Protein AF-Q8WPK7-F1 (afdb_monomer_lite)

InterPro domains:
  IPR003689 Zinc/iron permease [PF02535] (46-198)
  IPR050799 Zinc Iron Protein (ZIP) Transporter [PTHR12191] (46-205)

Foldseek 3Di:
DDDDDPVVVVVVVVVVPVPPPVPCVVVPDDPQPQADPDDPDCPLCPVLVVVLVVLLVLLLVLLLLLLLLLLLLVLVDVVSSVVSVVVCVVVLVVVLVVQLVVCSSSVHDSVVSVVSSVVSNVSSVVSNVVSNVCVVVVNNVVSVVVNVVSVVCCCVVPVVVVLVVVLVVCCVVVVDSVVSVVVVVVVVVVVVVVVVVVVVVCVVCPPPD

Organism: Oikopleura dioica (NCBI:txid34765)

Radius of gyration: 22.79 Å; chains: 1; bounding box: 45×54×81 Å

Secondary structure (DSSP, 8-state):
-----HHHHHHHHHTT-TTTSTTTGGGS-----PPPTT---TTTHHHHHHHHHHHHHHHHHHHHHHHHHHHHHHHH-HHHHHHHHHHHHHHHHHHHHHHHHHHHHTT--HHHHHHHHHHHHHTHHHHHHHHHHHHHTT-HHHHHHHHHHHHHHHIIIIIHHHHHHHHHHHHHHHS-THHHHHHHHHHHHHHHHHHHHHHHHHHH-----

pLDDT: mean 73.38, std 19.9, range [29.14, 94.81]

Structure (mmCIF, N/CA/C/O backbone):
data_AF-Q8WPK7-F1
#
_entry.id   AF-Q8WPK7-F1
#
loop_
_atom_site.group_PDB
_atom_site.id
_atom_site.type_symbol
_atom_site.label_atom_id
_atom_site.label_alt_id
_atom_site.label_comp_id
_atom_site.label_asym_id
_atom_site.label_entity_id
_atom_site.label_seq_id
_atom_site.pdbx_PDB_ins_code
_atom_site.Cartn_x
_atom_site.Cartn_y
_atom_site.Cartn_z
_atom_site.occupancy
_atom_site.B_iso_or_equiv
_atom_site.auth_seq_id
_atom_site.auth_comp_id
_atom_site.auth_asym_id
_atom_site.auth_atom_id
_atom_site.pdbx_PDB_model_num
ATOM 1 N N . HIS A 1 1 ? -4.381 -28.853 57.459 1.00 35.41 1 HIS A N 1
ATOM 2 C CA . HIS A 1 1 ? -4.999 -28.982 56.125 1.00 35.41 1 HIS A CA 1
ATOM 3 C C . HIS A 1 1 ? -5.845 -27.749 55.847 1.00 35.41 1 HIS A C 1
ATOM 5 O O . HIS A 1 1 ? -6.998 -27.708 56.248 1.00 35.41 1 HIS A O 1
ATOM 11 N N . GLY A 1 2 ? -5.236 -26.711 55.267 1.00 37.34 2 GLY A N 1
ATOM 12 C CA . GLY A 1 2 ? -5.925 -25.479 54.879 1.00 37.34 2 GLY A CA 1
ATOM 13 C C . GLY A 1 2 ? -6.278 -25.542 53.399 1.00 37.34 2 GLY A C 1
ATOM 14 O O . GLY A 1 2 ? -5.390 -25.663 52.560 1.00 37.34 2 GLY A O 1
ATOM 15 N N . SER A 1 3 ? -7.570 -25.531 53.099 1.00 33.19 3 SER A N 1
ATOM 16 C CA . SER A 1 3 ? -8.128 -25.454 51.754 1.00 33.19 3 SER A CA 1
ATOM 17 C C . SER A 1 3 ? -7.811 -24.092 51.134 1.00 33.19 3 SER A C 1
ATOM 19 O O . SER A 1 3 ? -8.411 -23.087 51.513 1.00 33.19 3 SER A O 1
ATOM 21 N N . LEU A 1 4 ? -6.870 -24.067 50.191 1.00 38.03 4 LEU A N 1
ATOM 22 C CA . LEU A 1 4 ? -6.610 -22.916 49.328 1.00 38.03 4 LEU A CA 1
ATOM 23 C C . LEU A 1 4 ? -7.855 -22.634 48.475 1.00 38.03 4 LEU A C 1
ATOM 25 O O . LEU A 1 4 ? -8.325 -23.484 47.716 1.00 38.03 4 LEU A O 1
ATOM 29 N N . SER A 1 5 ? -8.419 -21.447 48.674 1.00 38.19 5 SER A N 1
ATOM 30 C CA . SER A 1 5 ? -9.620 -20.955 48.010 1.00 38.19 5 SER A CA 1
ATOM 31 C C . SER A 1 5 ? -9.367 -20.723 46.517 1.00 38.19 5 SER A C 1
ATOM 33 O O . SER A 1 5 ? -8.353 -20.144 46.130 1.00 38.19 5 SER A O 1
ATOM 35 N N . ARG A 1 6 ? -10.337 -21.092 45.669 1.00 41.75 6 ARG A N 1
ATOM 36 C CA . ARG A 1 6 ? -10.361 -20.831 44.212 1.00 41.75 6 ARG A CA 1
ATOM 37 C C . ARG A 1 6 ? -10.190 -19.352 43.822 1.00 41.75 6 ARG A C 1
ATOM 39 O O . ARG A 1 6 ? -9.990 -19.073 42.645 1.00 41.75 6 ARG A O 1
ATOM 46 N N . THR A 1 7 ? -10.263 -18.419 44.769 1.00 44.44 7 THR A N 1
ATOM 47 C CA . THR A 1 7 ? -10.059 -16.985 44.525 1.00 44.44 7 THR A CA 1
ATOM 48 C C . THR A 1 7 ? -8.591 -16.612 44.301 1.00 44.44 7 THR A C 1
ATOM 50 O O . THR A 1 7 ? -8.320 -15.798 43.429 1.00 44.44 7 THR A O 1
ATOM 53 N N . GLU A 1 8 ? -7.628 -17.260 44.966 1.00 39.91 8 GLU A N 1
ATOM 54 C CA . GLU A 1 8 ? -6.205 -16.879 44.840 1.00 39.91 8 GLU A CA 1
ATOM 55 C C . GLU A 1 8 ? -5.565 -17.351 43.521 1.00 39.91 8 GLU A C 1
ATOM 57 O O . GLU A 1 8 ? -4.636 -16.728 43.011 1.00 39.91 8 GLU A O 1
ATOM 62 N N . ILE A 1 9 ? -6.103 -18.410 42.904 1.00 43.53 9 ILE A N 1
ATOM 63 C CA . ILE A 1 9 ? -5.635 -18.894 41.591 1.00 43.53 9 ILE A CA 1
ATOM 64 C C . ILE A 1 9 ? -6.151 -17.994 40.451 1.00 43.53 9 ILE A C 1
ATOM 66 O O . ILE A 1 9 ? -5.492 -17.867 39.419 1.00 43.53 9 ILE A O 1
ATOM 70 N N . SER A 1 10 ? -7.291 -17.317 40.640 1.00 38.19 10 SER A N 1
ATOM 71 C CA . SER A 1 10 ? -7.819 -16.370 39.649 1.00 38.19 10 SER A CA 1
ATOM 72 C C . SER A 1 10 ? -6.997 -15.078 39.583 1.00 38.19 10 SER A C 1
ATOM 74 O O . SER A 1 10 ? -6.856 -14.512 38.500 1.00 38.19 10 SER A O 1
ATOM 76 N N . ASP A 1 11 ? -6.410 -14.649 40.703 1.00 35.66 11 ASP A N 1
ATOM 77 C CA . ASP A 1 11 ? -5.611 -13.418 40.774 1.00 35.66 11 ASP A CA 1
ATOM 78 C C . ASP A 1 11 ? -4.177 -13.600 40.239 1.00 35.66 11 ASP A C 1
ATOM 80 O O . ASP A 1 11 ? -3.574 -12.667 39.703 1.00 35.66 11 ASP A O 1
ATOM 84 N N . ALA A 1 12 ? -3.640 -14.824 40.269 1.00 38.31 12 ALA A N 1
ATOM 85 C CA . ALA A 1 12 ? -2.342 -15.126 39.662 1.00 38.31 12 ALA A CA 1
ATOM 86 C C . ALA A 1 12 ? -2.386 -15.139 38.118 1.00 38.31 12 ALA A C 1
ATOM 88 O O . ALA A 1 12 ? -1.393 -14.813 37.464 1.00 38.31 12 ALA A O 1
ATOM 89 N N . LEU A 1 13 ? -3.536 -15.470 37.517 1.00 37.78 13 LEU A N 1
ATOM 90 C CA . LEU A 1 13 ? -3.714 -15.502 36.056 1.00 37.78 13 LEU A CA 1
ATOM 91 C C . LEU A 1 13 ? -4.032 -14.126 35.448 1.00 37.78 13 LEU A C 1
ATOM 93 O O . LEU A 1 13 ? -3.828 -13.922 34.249 1.00 37.78 13 LEU A O 1
ATOM 97 N N . THR A 1 14 ? -4.483 -13.164 36.254 1.00 39.19 14 THR A N 1
ATOM 98 C CA . THR A 1 14 ? -4.679 -11.763 35.842 1.00 39.19 14 THR A CA 1
ATOM 99 C C . THR A 1 14 ? -3.425 -10.908 36.055 1.00 39.19 14 THR A C 1
ATOM 101 O O . THR A 1 14 ? -3.185 -9.986 35.274 1.00 39.19 14 THR A O 1
ATOM 104 N N . GLY A 1 15 ? -2.564 -11.249 37.022 1.00 29.14 15 GLY A N 1
ATOM 105 C CA . GLY A 1 15 ? -1.331 -10.509 37.336 1.00 29.14 15 GLY A CA 1
ATOM 106 C C . GLY A 1 15 ? -0.187 -10.626 36.313 1.00 29.14 15 GLY A C 1
ATOM 107 O O . GLY A 1 15 ? 0.720 -9.798 36.315 1.00 29.14 15 GLY A O 1
ATOM 108 N N . GLY A 1 16 ? -0.228 -11.606 35.403 1.00 29.16 16 GLY A N 1
ATOM 109 C CA . GLY A 1 16 ? 0.821 -11.844 34.393 1.00 29.16 16 GLY A CA 1
ATOM 110 C C . GLY A 1 16 ? 0.659 -11.087 33.066 1.00 29.16 16 GLY A C 1
ATOM 111 O O . GLY A 1 16 ? 1.490 -11.228 32.173 1.00 29.16 16 GLY A O 1
ATOM 112 N N . LYS A 1 17 ? -0.402 -10.284 32.906 1.00 36.50 17 LYS A N 1
ATOM 113 C CA . LYS A 1 17 ? -0.736 -9.545 31.668 1.00 36.50 17 LYS A CA 1
ATOM 114 C C . LYS A 1 17 ? -0.420 -8.043 31.747 1.00 36.50 17 LYS A C 1
ATOM 116 O O . LYS A 1 17 ? -0.971 -7.243 30.994 1.00 36.50 17 LYS A O 1
ATOM 121 N N . ALA A 1 18 ? 0.495 -7.649 32.634 1.00 33.53 18 ALA A N 1
ATOM 122 C CA . ALA A 1 18 ? 0.796 -6.251 32.959 1.00 33.53 18 ALA A CA 1
ATOM 123 C C . ALA A 1 18 ? 1.583 -5.457 31.886 1.00 33.53 18 ALA A C 1
ATOM 125 O O . ALA A 1 18 ? 1.990 -4.330 32.154 1.00 33.53 18 ALA A O 1
ATOM 126 N N . GLY A 1 19 ? 1.794 -5.998 30.678 1.00 30.47 19 GLY A N 1
ATOM 127 C CA . GLY A 1 19 ? 2.586 -5.331 29.630 1.00 30.47 19 GLY A CA 1
ATOM 128 C C . GLY A 1 19 ? 1.847 -4.954 28.342 1.00 30.47 19 GLY A C 1
ATOM 129 O O . GLY A 1 19 ? 2.209 -3.964 27.717 1.00 30.47 19 GLY A O 1
ATOM 130 N N . LEU A 1 20 ? 0.823 -5.712 27.932 1.00 31.16 20 LEU A N 1
ATOM 131 C CA . LEU A 1 20 ? 0.254 -5.596 26.574 1.00 31.16 20 LEU A CA 1
ATOM 132 C C . LEU A 1 20 ? -1.280 -5.576 26.503 1.00 31.16 20 LEU A C 1
ATOM 134 O O . LEU A 1 20 ? -1.829 -5.304 25.445 1.00 31.16 20 LEU A O 1
ATOM 138 N N . VAL A 1 21 ? -1.986 -5.802 27.616 1.00 36.44 21 VAL A N 1
ATOM 139 C CA . VAL A 1 21 ? -3.460 -5.945 27.613 1.00 36.44 21 VAL A CA 1
ATOM 140 C C . VAL A 1 21 ? -4.192 -4.646 27.991 1.00 36.44 21 VAL A C 1
ATOM 142 O O . VAL A 1 21 ? -5.403 -4.540 27.833 1.00 36.44 21 VAL A O 1
ATOM 145 N N . ASN A 1 22 ? -3.462 -3.605 28.402 1.00 30.88 22 ASN A N 1
ATOM 146 C CA . ASN A 1 22 ? -4.044 -2.313 28.792 1.00 30.88 22 ASN A CA 1
ATOM 147 C C . ASN A 1 22 ? -4.228 -1.308 27.639 1.00 30.88 22 ASN A C 1
ATOM 149 O O . ASN A 1 22 ? -4.626 -0.177 27.893 1.00 30.88 22 ASN A O 1
ATOM 153 N N . LEU A 1 23 ? -3.954 -1.680 26.383 1.00 40.09 23 LEU A N 1
ATOM 154 C CA . LEU A 1 23 ? -4.128 -0.770 25.238 1.00 40.09 23 LEU A CA 1
ATOM 155 C C . LEU A 1 23 ? -5.476 -0.930 24.519 1.00 40.09 23 LEU A C 1
ATOM 157 O O . LEU A 1 23 ? -5.926 0.007 23.868 1.00 40.09 23 LEU A O 1
ATOM 161 N N . GLN A 1 24 ? -6.156 -2.068 24.678 1.00 38.44 24 GLN A N 1
ATOM 162 C CA . GLN A 1 24 ? -7.458 -2.322 24.044 1.00 38.44 24 GLN A CA 1
ATOM 163 C C . GLN A 1 24 ? -8.659 -2.114 24.963 1.00 38.44 24 GLN A C 1
ATOM 165 O O . GLN A 1 24 ? -9.768 -1.896 24.477 1.00 38.44 24 GLN A O 1
ATOM 170 N N . SER A 1 25 ? -8.479 -2.137 26.286 1.00 35.72 25 SER A N 1
ATOM 171 C CA . SER A 1 25 ? -9.581 -1.851 27.211 1.00 35.72 25 SER A CA 1
ATOM 172 C C . SER A 1 25 ? -10.010 -0.380 27.200 1.00 35.72 25 SER A C 1
ATOM 174 O O . SER A 1 25 ? -11.168 -0.116 27.510 1.00 35.72 25 SER A O 1
ATOM 176 N N . ASP A 1 26 ? -9.144 0.542 26.761 1.00 36.34 26 ASP A N 1
ATOM 177 C CA . ASP A 1 26 ? -9.482 1.959 26.528 1.00 36.34 26 ASP A CA 1
ATOM 178 C C . ASP A 1 26 ? -10.155 2.209 25.159 1.00 36.34 26 ASP A C 1
ATOM 180 O O . ASP A 1 26 ? -10.637 3.307 24.892 1.00 36.34 26 ASP A O 1
ATOM 184 N N . VAL A 1 27 ? -10.272 1.181 24.305 1.00 49.38 27 VAL A N 1
ATOM 185 C CA . VAL A 1 27 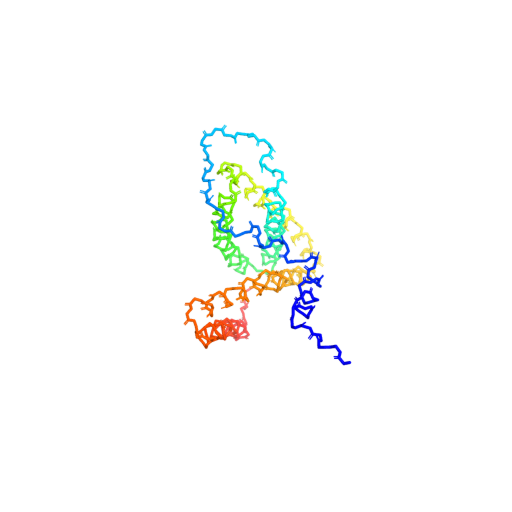? -11.081 1.198 23.063 1.00 49.38 27 VAL A CA 1
ATOM 186 C C . VAL A 1 27 ? -12.494 0.645 23.332 1.00 49.38 27 VAL A C 1
ATOM 188 O O . VAL A 1 27 ? -13.274 0.330 22.431 1.00 49.38 27 VAL A O 1
ATOM 191 N N . ARG A 1 28 ? -12.874 0.507 24.607 1.00 38.69 28 ARG A N 1
ATOM 192 C CA . ARG A 1 28 ? -14.217 0.097 25.009 1.00 38.69 28 ARG A CA 1
ATOM 193 C C . ARG A 1 28 ? -15.153 1.293 24.930 1.00 38.69 28 ARG A C 1
ATOM 195 O O . ARG A 1 28 ? -15.161 2.092 25.849 1.00 38.69 28 ARG A O 1
ATOM 202 N N . CYS A 1 29 ? -15.950 1.353 23.857 1.00 40.53 29 CYS A N 1
ATOM 203 C CA . CYS A 1 29 ? -17.248 2.043 23.752 1.00 40.53 29 CYS A CA 1
ATOM 204 C C . CYS A 1 29 ? -17.457 3.205 24.736 1.00 40.53 29 CYS A C 1
ATOM 206 O O . CYS A 1 29 ? -18.450 3.244 25.464 1.00 40.53 29 CYS A O 1
ATOM 208 N N . ASP A 1 30 ? -16.550 4.175 24.738 1.00 35.09 30 ASP A N 1
ATOM 209 C CA . ASP A 1 30 ? -16.877 5.469 25.292 1.00 35.09 30 ASP A CA 1
ATOM 210 C C . ASP A 1 30 ? -17.754 6.148 24.248 1.00 35.09 30 ASP A C 1
ATOM 212 O O . ASP A 1 30 ? -17.481 6.067 23.046 1.00 35.09 30 ASP A O 1
ATOM 216 N N . LYS A 1 31 ? -18.862 6.748 24.696 1.00 37.59 31 LYS A N 1
ATOM 217 C CA . LYS A 1 31 ? -19.755 7.560 23.859 1.00 37.59 31 LYS A CA 1
ATOM 218 C C . LYS A 1 31 ? -18.908 8.320 22.846 1.00 37.59 31 LYS A C 1
ATOM 220 O O . LYS A 1 31 ? -18.143 9.189 23.259 1.00 37.59 31 LYS A O 1
ATOM 225 N N . VAL A 1 32 ? -19.060 7.999 21.558 1.00 48.81 32 VAL A N 1
ATOM 226 C CA . VAL A 1 32 ? -18.411 8.718 20.458 1.00 48.81 32 VAL A CA 1
ATOM 227 C C . VAL A 1 32 ? -18.821 10.184 20.585 1.00 48.81 32 VAL A C 1
ATOM 229 O O . VAL A 1 32 ? -19.894 10.596 20.144 1.00 48.81 32 VAL A O 1
ATOM 232 N N . ARG A 1 33 ? -18.005 10.979 21.283 1.00 40.84 33 ARG A N 1
ATOM 233 C CA . ARG A 1 33 ? -18.174 12.422 21.382 1.00 40.84 33 ARG A CA 1
ATOM 234 C C . ARG A 1 33 ? -17.664 12.967 20.064 1.00 40.84 33 ARG A C 1
ATOM 236 O O . ARG A 1 33 ? -16.472 13.203 19.903 1.00 40.84 33 ARG A O 1
ATOM 243 N N . LEU A 1 34 ? -18.583 13.123 19.116 1.00 43.12 34 LEU A N 1
ATOM 244 C CA . LEU A 1 34 ? -18.321 13.848 17.881 1.00 43.12 34 LEU A CA 1
ATOM 245 C C . LEU A 1 34 ? -17.711 15.212 18.247 1.00 43.12 34 LEU A C 1
ATOM 247 O O . LEU A 1 34 ? -18.252 15.894 19.128 1.00 43.12 34 LEU A O 1
ATOM 251 N N . PRO A 1 35 ? -16.587 15.609 17.626 1.00 44.81 35 PRO A N 1
ATOM 252 C CA . PRO A 1 35 ? -15.939 16.865 17.952 1.00 44.81 35 PRO A CA 1
ATOM 253 C C . PRO A 1 35 ? -16.919 18.009 17.686 1.00 44.81 35 PRO A C 1
ATOM 255 O O . PRO A 1 35 ? -17.456 18.169 16.587 1.00 44.81 35 PRO A O 1
ATOM 258 N N . ARG A 1 36 ? -17.192 18.800 18.727 1.00 44.88 36 ARG A N 1
ATOM 259 C CA . ARG A 1 36 ? -17.991 20.021 18.616 1.00 44.88 36 ARG A CA 1
ATOM 260 C C . ARG A 1 36 ? -17.214 20.990 17.719 1.00 44.88 36 ARG A C 1
ATOM 262 O O . ARG A 1 36 ? -16.022 21.197 17.936 1.00 44.88 36 ARG A O 1
ATOM 269 N N . LYS A 1 37 ? -17.876 21.573 16.711 1.00 40.38 37 LYS A N 1
ATOM 270 C CA . LYS A 1 37 ? -17.312 22.644 15.866 1.00 40.38 37 LYS A CA 1
ATOM 271 C C . LYS A 1 37 ? -16.677 23.717 16.767 1.00 40.38 37 LYS A C 1
ATOM 273 O O . LYS A 1 37 ? -17.415 24.427 17.442 1.00 40.38 37 LYS A O 1
ATOM 278 N N . GLY A 1 38 ? -15.346 23.834 16.769 1.00 45.72 38 GLY A N 1
ATOM 279 C CA . GLY A 1 38 ? -14.654 24.965 17.401 1.00 45.72 38 GLY A CA 1
ATOM 280 C C . GLY A 1 38 ? -13.335 24.680 18.125 1.00 45.72 38 GLY A C 1
ATOM 281 O O . GLY A 1 38 ? -12.561 25.616 18.289 1.00 45.72 38 GLY A O 1
ATOM 282 N N . ASP A 1 39 ? -13.017 23.442 18.511 1.00 43.81 39 ASP A N 1
ATOM 283 C CA . ASP A 1 39 ? -11.806 23.197 19.313 1.00 43.81 39 ASP A CA 1
ATOM 284 C C . ASP A 1 39 ? -10.563 22.929 18.443 1.00 43.81 39 ASP A C 1
ATOM 286 O O . ASP A 1 39 ? -10.240 21.798 18.086 1.00 43.81 39 ASP A O 1
ATOM 290 N N . PHE A 1 40 ? -9.810 23.992 18.143 1.00 51.66 40 PHE A N 1
ATOM 291 C CA . PHE A 1 40 ? -8.439 23.952 17.598 1.00 51.66 40 PHE A CA 1
ATOM 292 C C . PHE A 1 40 ? -7.376 23.622 18.672 1.00 51.66 40 PHE A C 1
ATOM 294 O O . PHE A 1 40 ? -6.200 23.967 18.541 1.00 51.66 40 PHE A O 1
ATOM 301 N N . THR A 1 41 ? -7.759 22.997 19.784 1.00 47.59 41 THR A N 1
ATOM 302 C CA . THR A 1 41 ? -6.935 23.020 20.998 1.00 47.59 41 THR A CA 1
ATOM 303 C C . THR A 1 41 ? -6.018 21.793 21.104 1.00 47.59 41 THR A C 1
ATOM 305 O O . THR A 1 41 ? -6.462 20.666 21.315 1.00 47.59 41 THR A O 1
ATOM 308 N N . LEU A 1 42 ? -4.700 22.035 21.054 1.00 50.59 42 LEU A N 1
ATOM 309 C CA . LEU A 1 42 ? -3.584 21.066 21.100 1.00 50.59 42 LEU A CA 1
ATOM 310 C C . LEU A 1 42 ? -3.551 20.070 22.288 1.00 50.59 42 LEU A C 1
ATOM 312 O O . LEU A 1 42 ? -2.709 19.171 22.301 1.00 50.59 42 LEU A O 1
ATOM 316 N N . LYS A 1 43 ? -4.409 20.214 23.306 1.00 38.75 43 LYS A N 1
ATOM 317 C CA . LYS A 1 43 ? -4.357 19.415 24.547 1.00 38.75 43 LYS A CA 1
ATOM 318 C C . LYS A 1 43 ? -5.045 18.046 24.440 1.00 38.75 43 LYS A C 1
ATOM 320 O O . LYS A 1 43 ? -4.499 17.079 24.964 1.00 38.75 43 LYS A O 1
ATOM 325 N N . GLY A 1 44 ? -6.167 17.934 23.720 1.00 44.09 44 GLY A N 1
ATOM 326 C CA . GLY A 1 44 ? -6.843 16.645 23.456 1.00 44.09 44 GLY A CA 1
ATOM 327 C C . GLY A 1 44 ? -6.076 15.750 22.475 1.00 44.09 44 GLY A C 1
ATOM 328 O O . GLY A 1 44 ? -6.167 14.527 22.517 1.00 44.09 44 GLY A O 1
ATOM 329 N N . LEU A 1 45 ? -5.207 16.368 21.673 1.00 46.88 45 LEU A N 1
ATOM 330 C CA . LEU A 1 45 ? -4.282 15.692 20.777 1.00 46.88 45 LEU A CA 1
ATOM 331 C C . LEU A 1 45 ? -3.258 14.827 21.516 1.00 46.88 45 LEU A C 1
ATOM 333 O O . LEU A 1 45 ? -2.723 13.948 20.882 1.00 46.88 45 LEU A O 1
ATOM 337 N N . LYS A 1 46 ? -2.929 15.006 22.803 1.00 43.97 46 LYS A N 1
ATOM 338 C CA . LYS A 1 46 ? -1.734 14.350 23.389 1.00 43.97 46 LYS A CA 1
ATOM 339 C C . LYS A 1 46 ? -1.881 12.840 23.666 1.00 43.97 46 LYS A C 1
ATOM 341 O O . LYS A 1 46 ? -0.893 12.122 23.550 1.00 43.97 46 LYS A O 1
ATOM 346 N N . GLN A 1 47 ? -3.082 12.363 24.007 1.00 47.28 47 GLN A N 1
ATOM 347 C CA . GLN A 1 47 ? -3.365 10.931 24.224 1.00 47.28 47 GLN A CA 1
ATOM 348 C C . GLN A 1 47 ? -3.787 10.245 22.915 1.00 47.28 47 GLN A C 1
ATOM 350 O O . GLN A 1 47 ? -3.210 9.225 22.548 1.00 47.28 47 GLN A O 1
ATOM 355 N N . VAL A 1 48 ? -4.675 10.888 22.144 1.00 51.81 48 VAL A N 1
ATOM 356 C CA . VAL A 1 48 ? -5.091 10.453 20.796 1.00 51.81 48 VAL A CA 1
ATOM 357 C C . VAL A 1 48 ? -3.924 10.490 19.789 1.00 51.81 48 VAL A C 1
ATOM 359 O O . VAL A 1 48 ? -3.882 9.686 18.859 1.00 51.81 48 VAL A O 1
ATOM 362 N N . LYS A 1 49 ? -2.909 11.350 20.000 1.00 61.00 49 LYS A N 1
ATOM 363 C CA . LYS A 1 49 ? -1.722 11.459 19.129 1.00 61.00 49 LYS A CA 1
ATOM 364 C C . LYS A 1 49 ? -0.987 10.146 18.980 1.00 61.00 49 LYS A C 1
ATOM 366 O O . LYS A 1 49 ? -0.469 9.915 17.904 1.00 61.00 49 LYS A O 1
ATOM 371 N N . ARG A 1 50 ? -0.840 9.337 20.033 1.00 66.31 50 ARG A N 1
ATOM 372 C CA . ARG A 1 50 ? 0.083 8.191 19.968 1.00 66.31 50 ARG A CA 1
ATOM 373 C C . ARG A 1 50 ? -0.392 7.160 18.952 1.00 66.31 50 ARG A C 1
ATOM 375 O O . ARG A 1 50 ? 0.374 6.803 18.069 1.00 66.31 50 ARG A O 1
ATOM 382 N N . TYR A 1 51 ? -1.667 6.790 19.021 1.00 69.00 51 TYR A N 1
ATOM 383 C CA . TYR A 1 51 ? -2.280 5.908 18.036 1.00 69.00 51 TYR A CA 1
ATOM 384 C C . TYR A 1 51 ? -2.322 6.553 16.642 1.00 69.00 51 TYR A C 1
ATOM 386 O O . TYR A 1 51 ? -1.862 5.955 15.676 1.00 69.00 51 TYR A O 1
ATOM 394 N N . ALA A 1 52 ? -2.765 7.813 16.543 1.00 71.00 52 ALA A N 1
ATOM 395 C CA . ALA A 1 52 ? -2.829 8.516 15.261 1.00 71.00 52 ALA A CA 1
ATOM 396 C C . ALA A 1 52 ? -1.454 8.645 14.574 1.00 71.00 52 ALA A C 1
ATOM 398 O O . ALA A 1 52 ? -1.360 8.474 13.366 1.00 71.00 52 ALA A O 1
ATOM 399 N N . TRP A 1 53 ? -0.376 8.901 15.321 1.00 76.31 53 TRP A N 1
ATOM 400 C CA . TRP A 1 53 ? 0.982 8.954 14.774 1.00 76.31 53 TRP A CA 1
ATOM 401 C C . TRP A 1 53 ? 1.474 7.598 14.288 1.00 76.31 53 TRP A C 1
ATOM 403 O O . TRP A 1 53 ? 2.149 7.558 13.267 1.00 76.31 53 TRP A O 1
ATOM 413 N N . LEU A 1 54 ? 1.156 6.513 14.998 1.00 79.50 54 LEU A N 1
ATOM 414 C CA . LEU A 1 54 ? 1.534 5.164 14.576 1.00 79.50 54 LEU A CA 1
ATOM 415 C C . LEU A 1 54 ? 0.846 4.794 13.259 1.00 79.50 54 LEU A C 1
ATOM 417 O O . LEU A 1 54 ? 1.529 4.385 12.325 1.00 79.50 54 LEU A O 1
ATOM 421 N N . VAL A 1 55 ? -0.463 5.045 13.153 1.00 77.75 55 VAL A N 1
ATOM 422 C CA . VAL A 1 55 ? -1.228 4.828 11.913 1.00 77.75 55 VAL A CA 1
ATOM 423 C C . VAL A 1 55 ? -0.661 5.669 10.765 1.00 77.75 55 VAL A C 1
ATOM 425 O O . VAL A 1 55 ? -0.398 5.158 9.682 1.00 77.75 55 VAL A O 1
ATOM 428 N N . LEU A 1 56 ? -0.381 6.952 11.005 1.00 80.81 56 LEU A N 1
ATOM 429 C CA . LEU A 1 56 ? 0.168 7.838 9.975 1.00 80.81 56 LEU A CA 1
ATOM 430 C C . LEU A 1 56 ? 1.574 7.442 9.526 1.00 80.81 56 LEU A C 1
ATOM 432 O O . LEU A 1 56 ? 1.875 7.511 8.335 1.00 80.81 56 LEU A O 1
ATOM 436 N N . LEU A 1 57 ? 2.435 7.039 10.463 1.00 84.88 57 LEU A N 1
ATOM 437 C CA . LEU A 1 57 ? 3.782 6.566 10.156 1.00 84.88 57 LEU A CA 1
ATOM 438 C C . LEU A 1 57 ? 3.721 5.291 9.313 1.00 84.88 57 LEU A C 1
ATOM 440 O O . LEU A 1 57 ? 4.461 5.158 8.340 1.00 84.88 57 LEU A O 1
ATOM 444 N N . GLN A 1 58 ? 2.810 4.385 9.657 1.00 84.81 58 GLN A N 1
ATOM 445 C CA . GLN A 1 58 ? 2.603 3.159 8.912 1.00 84.81 58 GLN A CA 1
ATOM 446 C C . GLN A 1 58 ? 2.090 3.423 7.497 1.00 84.81 58 GLN A C 1
ATOM 448 O O . GLN A 1 58 ? 2.660 2.882 6.553 1.00 84.81 58 GLN A O 1
ATOM 453 N N . ASN A 1 59 ? 1.110 4.312 7.324 1.00 84.81 59 ASN A N 1
ATOM 454 C CA . ASN A 1 59 ? 0.603 4.667 5.995 1.00 84.81 59 ASN A CA 1
ATOM 455 C C . ASN A 1 59 ? 1.652 5.387 5.149 1.00 84.81 59 ASN A C 1
ATOM 457 O O . ASN A 1 59 ? 1.767 5.143 3.949 1.00 84.81 59 ASN A O 1
ATOM 461 N N . ALA A 1 60 ? 2.460 6.253 5.768 1.00 89.00 60 ALA A N 1
ATOM 462 C CA . ALA A 1 60 ? 3.588 6.903 5.108 1.00 89.00 60 ALA A CA 1
ATOM 463 C C . ALA A 1 60 ? 4.606 5.874 4.594 1.00 89.00 60 ALA A C 1
ATOM 465 O O . ALA A 1 60 ? 5.050 5.970 3.451 1.00 89.00 60 ALA A O 1
ATOM 466 N N . PHE A 1 61 ? 4.941 4.873 5.411 1.00 89.12 61 PHE A N 1
ATOM 467 C CA . PHE A 1 61 ? 5.860 3.808 5.019 1.00 89.12 61 PHE A CA 1
ATOM 468 C C . PHE A 1 61 ? 5.260 2.893 3.938 1.00 89.12 61 PHE A C 1
ATOM 470 O O . PHE A 1 61 ? 5.952 2.557 2.980 1.00 89.12 61 PHE A O 1
ATOM 477 N N . ALA A 1 62 ? 3.964 2.570 4.016 1.00 88.12 62 ALA A N 1
ATOM 478 C CA . ALA A 1 62 ? 3.259 1.813 2.979 1.00 88.12 62 ALA A CA 1
ATOM 479 C C . ALA A 1 62 ? 3.322 2.514 1.622 1.00 88.12 62 ALA A C 1
ATOM 481 O O . ALA A 1 62 ? 3.706 1.919 0.616 1.00 88.12 62 ALA A O 1
ATOM 482 N N . THR A 1 63 ? 2.988 3.804 1.623 1.00 91.19 63 THR A N 1
ATOM 483 C CA . THR A 1 63 ? 2.951 4.641 0.423 1.00 91.19 63 THR A CA 1
ATOM 484 C C . THR A 1 63 ? 4.352 4.821 -0.169 1.00 91.19 63 THR A C 1
ATOM 486 O O . THR A 1 63 ? 4.521 4.827 -1.387 1.00 91.19 63 THR A O 1
ATOM 489 N N . PHE A 1 64 ? 5.376 4.893 0.685 1.00 92.06 64 PHE A N 1
ATOM 490 C CA . PHE A 1 64 ? 6.778 4.903 0.276 1.00 92.06 64 PHE A CA 1
ATOM 491 C C . PHE A 1 64 ? 7.202 3.594 -0.409 1.00 92.06 64 PHE A C 1
ATOM 493 O O . PHE A 1 64 ? 7.735 3.626 -1.519 1.00 92.06 64 PHE A O 1
ATOM 500 N N . CYS A 1 65 ? 6.934 2.440 0.213 1.00 90.81 65 CYS A N 1
ATOM 501 C CA . CYS A 1 65 ? 7.245 1.129 -0.362 1.00 90.81 65 CYS A CA 1
ATOM 502 C C . CYS A 1 65 ? 6.503 0.890 -1.678 1.00 90.81 65 CYS A C 1
ATOM 504 O O . CYS A 1 65 ? 7.111 0.425 -2.641 1.00 90.81 65 CYS A O 1
ATOM 506 N N . ALA A 1 66 ? 5.227 1.268 -1.753 1.00 90.94 66 ALA A N 1
ATOM 507 C CA . ALA A 1 66 ? 4.456 1.196 -2.987 1.00 90.94 66 ALA A CA 1
ATOM 508 C C . ALA A 1 66 ? 5.067 2.068 -4.096 1.00 90.94 66 ALA A C 1
ATOM 510 O O . ALA A 1 66 ? 5.191 1.608 -5.227 1.00 90.94 66 ALA A O 1
ATOM 511 N N . GLY A 1 67 ? 5.529 3.282 -3.772 1.00 92.38 67 GLY A N 1
ATOM 512 C CA . GLY A 1 67 ? 6.257 4.137 -4.712 1.00 92.38 67 GLY A CA 1
ATOM 513 C C . GLY A 1 67 ? 7.511 3.464 -5.280 1.00 92.38 67 GLY A C 1
ATOM 514 O O . GLY A 1 67 ? 7.735 3.524 -6.488 1.00 92.38 67 GLY A O 1
ATOM 515 N N . MET A 1 68 ? 8.291 2.769 -4.440 1.00 93.50 68 MET A N 1
ATOM 516 C CA . MET A 1 68 ? 9.462 2.013 -4.905 1.00 93.50 68 MET A CA 1
ATOM 517 C C . MET A 1 68 ? 9.074 0.884 -5.867 1.00 93.50 68 MET A C 1
ATOM 519 O O . MET A 1 68 ? 9.699 0.742 -6.916 1.00 93.50 68 MET A O 1
ATOM 523 N N . VAL A 1 69 ? 8.041 0.105 -5.528 1.00 91.62 69 VAL A N 1
ATOM 524 C CA . VAL A 1 69 ? 7.554 -1.017 -6.351 1.00 91.62 69 VAL A CA 1
ATOM 525 C C . VAL A 1 69 ? 7.011 -0.524 -7.692 1.00 91.62 69 VAL A C 1
ATOM 527 O O . VAL A 1 69 ? 7.353 -1.087 -8.726 1.00 91.62 69 VAL A O 1
ATOM 530 N N . ILE A 1 70 ? 6.234 0.564 -7.701 1.00 93.19 70 ILE A N 1
ATOM 531 C CA . ILE A 1 70 ? 5.736 1.179 -8.939 1.00 93.19 70 ILE A CA 1
ATOM 532 C C . ILE A 1 70 ? 6.913 1.606 -9.822 1.00 93.19 70 ILE A C 1
ATOM 534 O O . ILE A 1 70 ? 6.953 1.260 -11.000 1.00 93.19 70 ILE A O 1
ATOM 538 N N . ALA A 1 71 ? 7.909 2.297 -9.264 1.00 92.94 71 ALA A N 1
ATOM 539 C CA . ALA A 1 71 ? 9.082 2.715 -10.030 1.00 92.94 71 ALA A CA 1
ATOM 540 C C . ALA A 1 71 ? 9.882 1.529 -10.596 1.00 92.94 71 ALA A C 1
ATOM 542 O O . ALA A 1 71 ? 10.288 1.578 -11.755 1.00 92.94 71 ALA A O 1
ATOM 543 N N . ALA A 1 72 ? 10.062 0.461 -9.813 1.00 91.12 72 ALA A N 1
ATOM 544 C CA . ALA A 1 72 ? 10.726 -0.764 -10.258 1.00 91.12 72 ALA A CA 1
ATOM 545 C C . ALA A 1 72 ? 9.942 -1.484 -11.366 1.00 91.12 72 ALA A C 1
ATOM 547 O O . ALA A 1 72 ? 10.524 -1.926 -12.351 1.00 91.12 72 ALA A O 1
ATOM 548 N N . SER A 1 73 ? 8.612 -1.541 -11.263 1.00 90.12 73 SER A N 1
ATOM 549 C CA . SER A 1 73 ? 7.775 -2.161 -12.297 1.00 90.12 73 SER A CA 1
ATOM 550 C C . SER A 1 73 ? 7.818 -1.419 -13.635 1.00 90.12 73 SER A C 1
ATOM 552 O O . SER A 1 73 ? 7.931 -2.057 -14.674 1.00 90.12 73 SER A O 1
ATOM 554 N N . PHE A 1 74 ? 7.841 -0.079 -13.628 1.00 90.44 74 PHE A N 1
ATOM 555 C CA . PHE A 1 74 ? 8.043 0.710 -14.852 1.00 90.44 74 PHE A CA 1
ATOM 556 C C . PHE A 1 74 ? 9.435 0.531 -15.468 1.00 90.44 74 PHE A C 1
ATOM 558 O O . PHE A 1 74 ? 9.599 0.788 -16.660 1.00 90.44 74 PHE A O 1
ATOM 565 N N . TYR A 1 75 ? 10.430 0.129 -14.672 1.00 88.88 75 TYR A N 1
ATOM 566 C CA . TYR A 1 75 ? 11.759 -0.201 -15.177 1.00 88.88 75 TYR A CA 1
ATOM 567 C C . TYR A 1 75 ? 11.775 -1.551 -15.908 1.00 88.88 75 TYR A C 1
ATOM 569 O O . TYR A 1 75 ? 12.456 -1.670 -16.922 1.00 88.88 75 TYR A O 1
ATOM 577 N N . ILE A 1 76 ? 11.001 -2.533 -15.432 1.00 86.31 76 ILE A N 1
ATOM 578 C CA . ILE A 1 76 ? 10.861 -3.849 -16.075 1.00 86.31 76 ILE A CA 1
ATOM 579 C C . ILE A 1 76 ? 10.044 -3.737 -17.365 1.00 86.31 76 ILE A C 1
ATOM 581 O O . ILE A 1 76 ? 10.520 -4.105 -18.436 1.00 86.31 76 ILE A O 1
ATOM 585 N N . SER A 1 77 ? 8.816 -3.220 -17.277 1.00 87.88 77 SER A N 1
ATOM 586 C CA . SER A 1 77 ? 7.919 -3.092 -18.424 1.00 87.88 77 SER A CA 1
ATOM 587 C C . SER A 1 77 ? 6.901 -1.975 -18.226 1.00 87.88 77 SER A C 1
ATOM 589 O O . SER A 1 77 ? 6.343 -1.773 -17.146 1.00 87.88 77 SER A O 1
ATOM 591 N N . LEU A 1 78 ? 6.582 -1.272 -19.316 1.00 90.12 78 LEU A N 1
ATOM 592 C CA . LEU A 1 78 ? 5.539 -0.249 -19.308 1.00 90.12 78 LEU A CA 1
ATOM 593 C C . LEU A 1 78 ? 4.167 -0.841 -18.943 1.00 90.12 78 LEU A C 1
ATOM 595 O O . LEU A 1 78 ? 3.394 -0.199 -18.234 1.00 90.12 78 LEU A O 1
ATOM 599 N N . ALA A 1 79 ? 3.863 -2.053 -19.417 1.00 88.25 79 ALA A N 1
ATOM 600 C CA . ALA A 1 79 ? 2.577 -2.700 -19.172 1.00 88.25 79 ALA A CA 1
ATOM 601 C C . ALA A 1 79 ? 2.404 -3.069 -17.689 1.00 88.25 79 ALA A C 1
ATOM 603 O O . ALA A 1 79 ? 1.381 -2.731 -17.089 1.00 88.25 79 ALA A O 1
ATOM 604 N N . GLU A 1 80 ? 3.425 -3.685 -17.086 1.00 85.75 80 GLU A N 1
ATOM 605 C CA . GLU A 1 80 ? 3.436 -4.025 -15.657 1.00 85.75 80 GLU A CA 1
ATOM 606 C C . GLU A 1 80 ? 3.346 -2.776 -14.780 1.00 85.75 80 GLU A C 1
ATOM 608 O O . GLU A 1 80 ? 2.528 -2.720 -13.858 1.00 85.75 80 GLU A O 1
ATOM 613 N N . GLY A 1 81 ? 4.119 -1.738 -15.119 1.00 89.94 81 GLY A N 1
ATOM 614 C CA . GLY A 1 81 ? 4.091 -0.457 -14.420 1.00 89.94 81 GLY A CA 1
ATOM 615 C C . GLY A 1 81 ? 2.702 0.178 -14.384 1.00 89.94 81 GLY A C 1
ATOM 616 O O . GLY A 1 81 ? 2.250 0.625 -13.328 1.00 89.94 81 GLY A O 1
ATOM 617 N N . ILE A 1 82 ? 1.979 0.174 -15.510 1.00 92.69 82 ILE A N 1
ATOM 618 C CA . ILE A 1 82 ? 0.617 0.725 -15.587 1.00 92.69 82 ILE A CA 1
ATOM 619 C C . ILE A 1 82 ? -0.354 -0.071 -14.707 1.00 92.69 82 ILE A C 1
ATOM 621 O O . ILE A 1 82 ? -1.137 0.534 -13.969 1.00 92.69 82 ILE A O 1
ATOM 625 N N . ILE A 1 83 ? -0.306 -1.405 -14.757 1.00 91.88 83 ILE A N 1
ATOM 626 C CA . ILE A 1 83 ? -1.199 -2.270 -13.971 1.00 91.88 83 ILE A CA 1
ATOM 627 C C . ILE A 1 83 ? -0.959 -2.065 -12.471 1.00 91.88 83 ILE A C 1
ATOM 629 O O . ILE A 1 83 ? -1.909 -1.833 -11.718 1.00 91.88 83 ILE A O 1
ATOM 633 N N . ILE A 1 84 ? 0.302 -2.086 -12.034 1.00 90.94 84 ILE A N 1
ATOM 634 C CA . ILE A 1 84 ? 0.674 -1.929 -10.622 1.00 90.94 84 ILE A CA 1
ATOM 635 C C . ILE A 1 84 ? 0.326 -0.523 -10.121 1.00 90.94 84 ILE A C 1
ATOM 637 O O . ILE A 1 84 ? -0.235 -0.381 -9.032 1.00 90.94 84 ILE A O 1
ATOM 641 N N . ALA A 1 85 ? 0.572 0.519 -10.919 1.00 92.94 85 ALA A N 1
ATOM 642 C CA . ALA A 1 85 ? 0.189 1.884 -10.569 1.00 92.94 85 ALA A CA 1
ATOM 643 C C . ALA A 1 85 ? -1.332 2.041 -10.425 1.00 92.94 85 ALA A C 1
ATOM 645 O O . ALA A 1 85 ? -1.801 2.657 -9.466 1.00 92.94 85 ALA A O 1
ATOM 646 N N . PHE A 1 86 ? -2.117 1.462 -11.339 1.00 93.25 86 PHE A N 1
ATOM 647 C CA . PHE A 1 86 ? -3.577 1.496 -11.252 1.00 93.25 86 PHE A CA 1
ATOM 648 C C . PHE A 1 86 ? -4.092 0.737 -10.023 1.00 93.25 86 PHE A C 1
ATOM 650 O O . PHE A 1 86 ? -4.935 1.251 -9.284 1.00 93.25 86 PHE A O 1
ATOM 657 N N . SER A 1 87 ? -3.534 -0.447 -9.760 1.00 90.38 87 SER A N 1
ATOM 658 C CA . SER A 1 87 ? -3.836 -1.239 -8.566 1.00 90.38 87 SER A CA 1
ATOM 659 C C . SER A 1 87 ? -3.557 -0.450 -7.284 1.00 90.38 87 SER A C 1
ATOM 661 O O . SER A 1 87 ? -4.397 -0.404 -6.384 1.00 90.38 87 SER A O 1
ATOM 663 N N . PHE A 1 88 ? -2.418 0.246 -7.219 1.00 90.69 88 PHE A N 1
ATOM 664 C CA . PHE A 1 88 ? -2.078 1.101 -6.086 1.00 90.69 88 PHE A CA 1
ATOM 665 C C . PHE A 1 88 ? -3.076 2.247 -5.900 1.00 90.69 88 PHE A C 1
ATOM 667 O O . PHE A 1 88 ? -3.516 2.475 -4.778 1.00 90.69 88 PHE A O 1
ATOM 674 N N . ILE A 1 89 ? -3.480 2.942 -6.970 1.00 90.62 89 ILE A N 1
ATOM 675 C CA . ILE A 1 89 ? -4.475 4.026 -6.880 1.00 90.62 89 ILE A CA 1
ATOM 676 C C . ILE A 1 89 ? -5.775 3.513 -6.255 1.00 90.62 89 ILE A C 1
ATOM 678 O O . ILE A 1 89 ? -6.335 4.163 -5.368 1.00 90.62 89 ILE A O 1
ATOM 682 N N . TRP A 1 90 ? -6.244 2.346 -6.698 1.00 91.75 90 TRP A N 1
ATOM 683 C CA . TRP A 1 90 ? -7.463 1.737 -6.177 1.00 91.75 90 TRP A CA 1
ATOM 684 C C . TRP A 1 90 ? -7.335 1.368 -4.697 1.00 91.75 90 TRP A C 1
ATOM 686 O O . TRP A 1 90 ? -8.176 1.739 -3.875 1.00 91.75 90 TRP A O 1
ATOM 696 N N . GLN A 1 91 ? -6.260 0.666 -4.349 1.00 89.31 91 GLN A N 1
ATOM 697 C CA . GLN A 1 91 ? -5.982 0.243 -2.983 1.00 89.31 91 GLN A CA 1
ATOM 698 C C . GLN A 1 91 ? -5.835 1.444 -2.041 1.00 89.31 91 GLN A C 1
ATOM 700 O O . GLN A 1 91 ? -6.397 1.453 -0.946 1.00 89.31 91 GLN A O 1
ATOM 705 N N . GLU A 1 92 ? -5.136 2.485 -2.478 1.00 88.75 92 GLU A N 1
ATOM 706 C CA . GLU A 1 92 ? -4.891 3.678 -1.683 1.00 88.75 92 GLU A CA 1
ATOM 707 C C . GLU A 1 92 ? -6.169 4.495 -1.468 1.00 88.75 92 GLU A C 1
ATOM 709 O O . GLU A 1 92 ? -6.382 5.023 -0.380 1.00 88.75 92 GLU A O 1
ATOM 714 N N . ALA A 1 93 ? -7.070 4.568 -2.453 1.00 86.94 93 ALA A N 1
ATOM 715 C CA . ALA A 1 93 ? -8.371 5.209 -2.264 1.00 86.94 93 ALA A CA 1
ATOM 716 C C . ALA A 1 93 ? -9.173 4.543 -1.130 1.00 86.94 93 ALA A C 1
ATOM 718 O O . ALA A 1 93 ? -9.712 5.238 -0.265 1.00 86.94 93 ALA A O 1
ATOM 719 N N . LEU A 1 94 ? -9.200 3.206 -1.095 1.00 86.69 94 LEU A N 1
ATOM 720 C CA . LEU A 1 94 ? -9.887 2.438 -0.054 1.00 86.69 94 LEU A CA 1
ATOM 721 C C . LEU A 1 94 ? -9.236 2.624 1.323 1.00 86.69 94 LEU A C 1
ATOM 723 O O . LEU A 1 94 ? -9.945 2.904 2.294 1.00 86.69 94 LEU A O 1
ATOM 727 N N . HIS A 1 95 ? -7.903 2.540 1.406 1.00 83.94 95 HIS A N 1
ATOM 728 C CA . HIS A 1 95 ? -7.167 2.763 2.659 1.00 83.94 95 HIS A CA 1
ATOM 729 C C . HIS A 1 95 ? -7.397 4.170 3.203 1.00 83.94 95 HIS A C 1
ATOM 731 O O . HIS A 1 95 ? -7.791 4.325 4.359 1.00 83.94 95 HIS A O 1
ATOM 737 N N . ARG A 1 96 ? -7.307 5.197 2.349 1.00 86.38 96 ARG A N 1
ATOM 738 C CA . ARG A 1 96 ? -7.550 6.593 2.743 1.00 86.38 96 ARG A CA 1
ATOM 739 C C . ARG A 1 96 ? -8.955 6.812 3.299 1.00 86.38 96 ARG A C 1
ATOM 741 O O . ARG A 1 96 ? -9.121 7.578 4.250 1.00 86.38 96 ARG A O 1
ATOM 748 N N . CYS A 1 97 ? -9.970 6.158 2.732 1.00 86.00 97 CYS A N 1
ATOM 749 C CA . CYS A 1 97 ? -11.325 6.199 3.279 1.00 86.00 97 CYS A CA 1
ATOM 750 C C . CYS A 1 97 ? -11.387 5.581 4.686 1.00 86.00 97 CYS A C 1
ATOM 752 O O . CYS A 1 97 ? -12.004 6.164 5.581 1.00 86.00 97 CYS A O 1
ATOM 754 N N . GLY A 1 98 ? -10.724 4.442 4.899 1.00 83.50 98 GLY A N 1
ATOM 755 C CA . GLY A 1 98 ? -10.631 3.777 6.202 1.00 83.50 98 GLY A CA 1
ATOM 756 C C . GLY A 1 98 ? -9.910 4.619 7.259 1.00 83.50 98 GLY A C 1
ATOM 757 O O . GLY A 1 98 ? -10.425 4.797 8.369 1.00 83.50 98 GLY A O 1
ATOM 758 N N . ASP A 1 99 ? -8.771 5.212 6.905 1.00 83.12 99 ASP A N 1
ATOM 759 C CA . ASP A 1 99 ? -7.983 6.074 7.791 1.00 83.12 99 ASP A CA 1
ATOM 760 C C . ASP A 1 99 ? -8.750 7.320 8.206 1.00 83.12 99 ASP A C 1
ATOM 762 O O . ASP A 1 99 ? -8.760 7.697 9.378 1.00 83.12 99 ASP A O 1
ATOM 766 N N . TYR A 1 100 ? -9.427 7.957 7.250 1.00 84.75 100 TYR A N 1
ATOM 767 C CA . TYR A 1 100 ? -10.229 9.147 7.500 1.00 84.75 100 TYR A CA 1
ATOM 768 C C . TYR A 1 100 ? -11.355 8.858 8.497 1.00 84.75 100 TYR A C 1
ATOM 770 O O . TYR A 1 100 ? -11.547 9.603 9.463 1.00 84.75 100 TYR A O 1
ATOM 778 N N . ILE A 1 101 ? -12.059 7.736 8.313 1.00 83.88 101 ILE A N 1
ATOM 779 C CA . ILE A 1 101 ? -13.105 7.282 9.235 1.00 83.88 101 ILE A CA 1
ATOM 780 C C . ILE A 1 101 ? -12.508 6.991 10.616 1.00 83.88 101 ILE A C 1
ATOM 782 O O . ILE A 1 101 ? -13.082 7.390 11.631 1.00 83.88 101 ILE A O 1
ATOM 786 N N . THR A 1 102 ? -11.354 6.331 10.674 1.00 79.00 102 THR A N 1
ATOM 787 C CA . THR A 1 102 ? -10.674 5.980 11.927 1.00 79.00 102 THR A CA 1
ATOM 788 C C . THR A 1 102 ? -10.196 7.219 12.685 1.00 79.00 102 THR A C 1
ATOM 790 O O . THR A 1 102 ? -10.414 7.322 13.892 1.00 79.00 102 THR A O 1
ATOM 793 N N . LEU A 1 103 ? -9.609 8.204 12.006 1.00 75.75 103 LEU A N 1
ATOM 794 C CA . LEU A 1 103 ? -9.145 9.456 12.613 1.00 75.75 103 LEU A CA 1
ATOM 795 C C . LEU A 1 103 ? -10.306 10.282 13.179 1.00 75.75 103 LEU A C 1
ATOM 797 O O . LEU A 1 103 ? -10.220 10.774 14.306 1.00 75.75 103 LEU A O 1
ATOM 801 N N . ILE A 1 104 ? -11.422 10.372 12.452 1.00 79.94 104 ILE A N 1
ATOM 802 C CA . ILE A 1 104 ? -12.620 11.074 12.931 1.00 79.94 104 ILE A CA 1
ATOM 803 C C . ILE A 1 104 ? -13.259 10.341 14.113 1.00 79.94 104 ILE A C 1
ATOM 805 O O . ILE A 1 104 ? -13.646 10.989 15.087 1.00 79.94 104 ILE A O 1
ATOM 809 N N . LYS A 1 105 ? -13.335 9.003 14.075 1.00 74.81 105 LYS A N 1
ATOM 810 C CA . LYS A 1 105 ? -13.821 8.188 15.205 1.00 74.81 105 LYS A CA 1
ATOM 811 C C . LYS A 1 105 ? -12.986 8.399 16.468 1.00 74.81 105 LYS A C 1
ATOM 813 O O . LYS A 1 105 ? -13.541 8.420 17.561 1.00 74.81 105 LYS A O 1
ATOM 818 N N . ASN A 1 106 ? -11.685 8.620 16.308 1.00 68.75 106 ASN A N 1
ATOM 819 C CA . ASN A 1 106 ? -10.762 8.932 17.398 1.00 68.75 106 ASN A CA 1
ATOM 820 C C . ASN A 1 106 ? -10.781 10.416 17.825 1.00 68.75 106 ASN A C 1
ATOM 822 O O . ASN A 1 106 ? -9.985 10.825 18.667 1.00 68.75 106 ASN A O 1
ATOM 826 N N . GLY A 1 107 ? -11.687 11.236 17.280 1.00 69.06 107 GLY A N 1
ATOM 827 C CA . GLY A 1 107 ? -11.883 12.628 17.693 1.00 69.06 107 GLY A CA 1
ATOM 828 C C . GLY A 1 107 ? -10.917 13.632 17.057 1.00 69.06 107 GLY A C 1
ATOM 829 O O . GLY A 1 107 ? -10.833 14.770 17.522 1.00 69.06 107 GLY A O 1
ATOM 830 N N . VAL A 1 108 ? -10.191 13.250 16.000 1.00 70.50 108 VAL A N 1
ATOM 831 C CA . VAL A 1 108 ? -9.347 14.175 15.229 1.00 70.50 108 VAL A CA 1
ATOM 832 C C . VAL A 1 108 ? -10.228 15.052 14.334 1.00 70.50 108 VAL A C 1
ATOM 834 O O . VAL A 1 108 ? -11.215 14.600 13.754 1.00 70.50 108 VAL A O 1
ATOM 837 N N . ASN A 1 109 ? -9.880 16.336 14.211 1.00 76.94 109 ASN A N 1
ATOM 838 C CA . ASN A 1 109 ? -10.593 17.269 13.337 1.00 76.94 109 ASN A CA 1
ATOM 839 C C . ASN A 1 109 ? -10.538 16.777 11.868 1.00 76.94 109 ASN A C 1
ATOM 841 O O . ASN A 1 109 ? -9.449 16.424 11.400 1.00 76.94 109 ASN A O 1
ATOM 845 N N . PRO A 1 110 ? -11.657 16.791 11.114 1.00 78.12 110 PRO A N 1
ATOM 846 C CA . PRO A 1 110 ? -11.685 16.414 9.700 1.00 78.12 110 PRO A CA 1
ATOM 847 C C . PRO A 1 110 ? -10.602 17.083 8.846 1.00 78.12 110 PRO A C 1
ATOM 849 O O . PRO A 1 110 ? -9.938 16.402 8.070 1.00 78.12 110 PRO A O 1
ATOM 852 N N . LEU A 1 111 ? -10.358 18.388 9.030 1.00 81.06 111 LEU A N 1
ATOM 853 C CA . LEU A 1 111 ? -9.323 19.098 8.266 1.00 81.06 111 LEU A CA 1
ATOM 854 C C . LEU A 1 111 ? -7.916 18.608 8.625 1.00 81.06 111 LEU A C 1
ATOM 856 O O . LEU A 1 111 ? -7.109 18.360 7.736 1.00 81.06 111 LEU A O 1
ATOM 860 N N . GLN A 1 112 ? -7.623 18.434 9.917 1.00 80.50 112 GLN A N 1
ATOM 861 C CA . GLN A 1 112 ? -6.321 17.920 10.363 1.00 80.50 112 GLN A CA 1
ATOM 862 C C . GLN A 1 112 ? -6.074 16.504 9.834 1.00 80.50 112 GLN A C 1
ATOM 864 O O . GLN A 1 112 ? -4.974 16.202 9.385 1.00 80.50 112 GLN A O 1
ATOM 869 N N . SER A 1 113 ? -7.110 15.664 9.830 1.00 79.94 113 SER A N 1
ATOM 870 C CA . SER A 1 113 ? -7.050 14.301 9.294 1.00 79.94 113 SER A CA 1
ATOM 871 C C . SER A 1 113 ? -6.688 14.302 7.808 1.00 79.94 113 SER A C 1
ATOM 873 O O . SER A 1 113 ? -5.796 13.567 7.396 1.00 79.94 113 SER A O 1
ATOM 875 N N . MET A 1 114 ? -7.304 15.186 7.013 1.00 83.94 114 MET A N 1
ATOM 876 C CA . MET A 1 114 ? -6.968 15.332 5.592 1.00 83.94 114 MET A CA 1
ATOM 877 C C . MET A 1 114 ? -5.526 15.800 5.376 1.00 83.94 114 MET A C 1
ATOM 879 O O . MET A 1 114 ? -4.844 15.261 4.509 1.00 83.94 114 MET A O 1
ATOM 883 N N . PHE A 1 115 ? -5.035 16.751 6.179 1.00 85.00 115 PHE A N 1
ATOM 884 C CA . PHE A 1 115 ? -3.641 17.202 6.099 1.00 85.00 115 PHE A CA 1
ATOM 885 C C . PHE A 1 115 ? -2.645 16.070 6.368 1.00 85.00 115 PHE A C 1
ATOM 887 O O . PHE A 1 115 ? -1.657 15.938 5.648 1.00 85.00 115 PHE A O 1
ATOM 894 N N . PHE A 1 116 ? -2.901 15.240 7.380 1.00 81.69 116 PHE A N 1
ATOM 895 C CA . PHE A 1 116 ? -2.015 14.126 7.701 1.00 81.69 116 PHE A CA 1
ATOM 896 C C . PHE A 1 116 ? -2.046 13.016 6.644 1.00 81.69 116 PHE A C 1
ATOM 898 O O . PHE A 1 116 ? -0.987 12.524 6.257 1.00 81.69 116 PHE A O 1
ATOM 905 N N . ILE A 1 117 ? -3.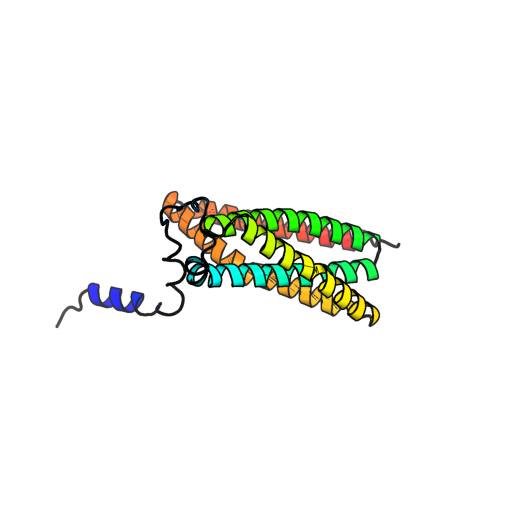232 12.664 6.137 1.00 84.56 117 ILE A N 1
ATOM 906 C CA . ILE A 1 117 ? -3.380 11.684 5.050 1.00 84.56 117 ILE A CA 1
ATOM 907 C C . ILE A 1 117 ? -2.671 12.183 3.785 1.00 84.56 117 ILE A C 1
ATOM 909 O O . ILE A 1 117 ? -1.958 11.415 3.150 1.00 84.56 117 ILE A O 1
ATOM 913 N N . PHE A 1 118 ? -2.793 13.473 3.458 1.00 86.94 118 PHE A N 1
ATOM 914 C CA . PHE A 1 118 ? -2.089 14.083 2.330 1.00 86.94 118 PHE A CA 1
ATOM 915 C C . PHE A 1 118 ? -0.565 14.019 2.490 1.00 86.94 118 PHE A C 1
ATOM 917 O O . PHE A 1 118 ? 0.143 13.645 1.559 1.00 86.94 118 PHE A O 1
ATOM 924 N N . PHE A 1 119 ? -0.043 14.349 3.674 1.00 86.81 119 PHE A N 1
ATOM 925 C CA . PHE A 1 119 ? 1.398 14.292 3.928 1.00 86.81 119 PHE A CA 1
ATOM 926 C C . PHE A 1 119 ? 1.944 12.862 3.823 1.00 86.81 119 PHE A C 1
ATOM 928 O O . PHE A 1 119 ? 3.029 12.648 3.290 1.00 86.81 119 PHE A O 1
ATOM 935 N N . SER A 1 120 ? 1.163 11.876 4.269 1.00 86.19 120 SER A N 1
ATOM 936 C CA . SER A 1 120 ? 1.463 10.460 4.059 1.00 86.19 120 SER A CA 1
ATOM 937 C C . SER A 1 120 ? 1.493 10.099 2.564 1.00 86.19 120 SER A C 1
ATOM 939 O O . SER A 1 120 ? 2.419 9.416 2.134 1.00 86.19 120 SER A O 1
ATOM 941 N N . SER A 1 121 ? 0.584 10.646 1.743 1.00 87.12 121 SER A N 1
ATOM 942 C CA . SER A 1 121 ? 0.582 10.443 0.283 1.00 87.12 121 SER A CA 1
ATOM 943 C C . SER A 1 121 ? 1.855 10.937 -0.399 1.00 87.12 121 SER A C 1
ATOM 945 O O . SER A 1 121 ? 2.344 10.304 -1.331 1.00 87.12 121 SER A O 1
ATOM 947 N N . VAL A 1 122 ? 2.402 12.071 0.053 1.00 90.88 122 VAL A N 1
ATOM 948 C CA . VAL A 1 122 ? 3.602 12.687 -0.539 1.00 90.88 122 VAL A CA 1
ATOM 949 C C . VAL A 1 122 ? 4.810 11.749 -0.469 1.00 90.88 122 VAL A C 1
ATOM 951 O O . VAL A 1 122 ? 5.686 11.832 -1.327 1.00 90.88 122 VAL A O 1
ATOM 954 N N . MET A 1 123 ? 4.828 10.801 0.475 1.00 92.12 123 MET A N 1
ATOM 955 C CA . MET A 1 123 ? 5.898 9.807 0.619 1.00 92.12 123 MET A CA 1
ATOM 956 C C . MET A 1 123 ? 6.023 8.851 -0.576 1.00 92.12 123 MET A C 1
ATOM 958 O O . MET A 1 123 ? 7.071 8.223 -0.732 1.00 92.12 123 MET A O 1
ATOM 962 N N . VAL A 1 124 ? 5.030 8.796 -1.470 1.00 93.25 124 VAL A N 1
ATOM 963 C CA . VAL A 1 124 ? 5.132 8.039 -2.727 1.00 93.25 124 VAL A CA 1
ATOM 964 C C . VAL A 1 124 ? 6.243 8.583 -3.627 1.00 93.25 124 VAL A C 1
ATOM 966 O O . VAL A 1 124 ? 6.914 7.814 -4.306 1.00 93.25 124 VAL A O 1
ATOM 969 N N . LEU A 1 125 ? 6.480 9.900 -3.606 1.00 94.00 125 LEU A N 1
ATOM 970 C CA . LEU A 1 125 ? 7.473 10.566 -4.450 1.00 94.00 125 LEU A CA 1
ATOM 971 C C . LEU A 1 125 ? 8.914 10.174 -4.088 1.00 94.00 125 LEU A C 1
ATOM 973 O O . LEU A 1 125 ? 9.621 9.693 -4.973 1.00 94.00 125 LEU A O 1
ATOM 977 N N . PRO A 1 126 ? 9.383 10.323 -2.828 1.00 94.81 126 PRO A N 1
ATOM 978 C CA . PRO A 1 126 ? 10.720 9.868 -2.462 1.00 94.81 126 PRO A CA 1
ATOM 979 C C . PRO A 1 126 ? 10.873 8.349 -2.614 1.00 94.81 126 PRO A C 1
ATOM 981 O O . PRO A 1 126 ? 11.956 7.898 -2.977 1.00 94.81 126 PRO A O 1
ATOM 984 N N . GLY A 1 127 ? 9.802 7.572 -2.404 1.00 93.38 127 GLY A N 1
ATOM 985 C CA . GLY A 1 127 ? 9.786 6.135 -2.684 1.00 93.38 127 GLY A CA 1
ATOM 986 C C . GLY A 1 127 ? 10.042 5.835 -4.158 1.00 93.38 127 GLY A C 1
ATOM 987 O O . GLY A 1 127 ? 10.946 5.077 -4.482 1.00 93.38 127 GLY A O 1
ATOM 988 N N . ALA A 1 128 ? 9.323 6.489 -5.067 1.00 93.81 128 ALA A N 1
ATOM 989 C CA . ALA A 1 128 ? 9.514 6.309 -6.504 1.00 93.81 128 ALA A CA 1
ATOM 990 C C . ALA A 1 128 ? 10.911 6.741 -6.977 1.00 93.81 128 ALA A C 1
ATOM 992 O O . ALA A 1 128 ? 11.533 6.041 -7.772 1.00 93.81 128 ALA A O 1
ATOM 993 N N . ILE A 1 129 ? 11.442 7.851 -6.452 1.00 94.62 129 ILE A N 1
ATOM 994 C CA . ILE A 1 129 ? 12.800 8.318 -6.775 1.00 94.62 129 ILE A CA 1
ATOM 995 C C . ILE A 1 129 ? 13.845 7.285 -6.339 1.00 94.62 129 ILE A C 1
ATOM 997 O O . ILE A 1 129 ? 14.721 6.925 -7.125 1.00 94.62 129 ILE A O 1
ATOM 1001 N N . LEU A 1 130 ? 13.750 6.784 -5.103 1.00 93.25 130 LEU A N 1
ATOM 1002 C CA . LEU A 1 130 ? 14.675 5.770 -4.596 1.00 93.25 130 LEU A CA 1
ATOM 1003 C C . LEU A 1 130 ? 14.515 4.433 -5.321 1.00 93.25 130 LEU A C 1
ATOM 1005 O O . LEU A 1 130 ? 15.518 3.814 -5.666 1.00 93.25 130 LEU A O 1
ATOM 1009 N N . GLY A 1 131 ? 13.282 4.014 -5.606 1.00 91.56 131 GLY A N 1
ATOM 1010 C CA . GLY A 1 131 ? 13.004 2.798 -6.365 1.00 91.56 131 GLY A CA 1
ATOM 1011 C C . GLY A 1 131 ? 13.602 2.855 -7.766 1.00 91.56 131 GLY A C 1
ATOM 1012 O O . GLY A 1 131 ? 14.278 1.918 -8.180 1.00 91.56 131 GLY A O 1
ATOM 1013 N N . MET A 1 132 ? 13.453 3.982 -8.462 1.00 91.31 132 MET A N 1
ATOM 1014 C CA . MET A 1 132 ? 14.064 4.192 -9.774 1.00 91.31 132 MET A CA 1
ATOM 1015 C C . MET A 1 132 ? 15.598 4.185 -9.692 1.00 91.31 132 MET A C 1
ATOM 1017 O O . MET A 1 132 ? 16.250 3.527 -10.499 1.00 91.31 132 MET A O 1
ATOM 1021 N N . TYR A 1 133 ? 16.184 4.846 -8.688 1.00 91.50 133 TYR A N 1
ATOM 1022 C CA . TYR A 1 133 ? 17.637 4.864 -8.486 1.00 91.50 133 TYR A CA 1
ATOM 1023 C C . TYR A 1 133 ? 18.221 3.465 -8.235 1.00 91.50 133 TYR A C 1
ATOM 1025 O O . TYR A 1 133 ? 19.234 3.102 -8.828 1.00 91.50 133 TYR A O 1
ATOM 1033 N N . ILE A 1 134 ? 17.574 2.664 -7.385 1.00 89.38 134 ILE A N 1
ATOM 1034 C CA . ILE A 1 134 ? 17.990 1.284 -7.093 1.00 89.38 134 ILE A CA 1
ATOM 1035 C C . ILE A 1 134 ? 17.795 0.388 -8.326 1.00 89.38 134 ILE A C 1
ATOM 1037 O O . ILE A 1 134 ? 18.650 -0.448 -8.616 1.00 89.38 134 ILE A O 1
ATOM 1041 N N . SER A 1 135 ? 16.718 0.597 -9.086 1.00 87.69 135 SER A N 1
ATOM 1042 C CA . SER A 1 135 ? 16.445 -0.170 -10.310 1.00 87.69 135 SER A CA 1
ATOM 1043 C C . SER A 1 135 ? 17.499 0.080 -11.393 1.00 87.69 135 SER A C 1
ATOM 1045 O O . SER A 1 135 ? 17.909 -0.857 -12.067 1.00 87.69 135 SER A O 1
ATOM 1047 N N . PHE A 1 136 ? 18.058 1.294 -11.501 1.00 85.50 136 PHE A N 1
ATOM 1048 C CA . PHE A 1 136 ? 19.176 1.556 -12.422 1.00 85.50 136 PHE A CA 1
ATOM 1049 C C . PHE A 1 136 ? 20.433 0.725 -12.123 1.00 85.50 136 PHE A C 1
ATOM 1051 O O . PHE A 1 136 ? 21.209 0.431 -13.033 1.00 85.50 136 PHE A O 1
ATOM 1058 N N . ALA A 1 137 ? 20.630 0.307 -10.872 1.00 86.50 137 ALA A N 1
ATOM 1059 C CA . ALA A 1 137 ? 21.720 -0.585 -10.492 1.00 86.50 137 ALA A CA 1
ATOM 1060 C C . ALA A 1 137 ? 21.431 -2.074 -10.794 1.00 86.50 137 ALA A C 1
ATOM 1062 O O . ALA A 1 137 ? 22.239 -2.917 -10.404 1.00 86.50 137 ALA A O 1
ATOM 1063 N N . HIS A 1 138 ? 20.320 -2.399 -11.477 1.00 79.50 138 HIS A N 1
ATOM 1064 C CA . HIS A 1 138 ? 19.831 -3.768 -11.717 1.00 79.50 138 HIS A CA 1
ATOM 1065 C C . HIS A 1 138 ? 19.656 -4.556 -10.404 1.00 79.50 138 HIS A C 1
ATOM 1067 O O . HIS A 1 138 ? 20.118 -5.687 -10.255 1.00 79.50 138 HIS A O 1
ATOM 1073 N N . GLN A 1 139 ? 19.091 -3.893 -9.390 1.00 83.75 139 GLN A N 1
ATOM 1074 C CA . GLN A 1 139 ? 18.846 -4.444 -8.050 1.00 83.75 139 GLN A CA 1
ATOM 1075 C C . GLN A 1 139 ? 17.352 -4.399 -7.681 1.00 83.75 139 GLN A C 1
ATOM 1077 O O . GLN A 1 139 ? 16.989 -4.348 -6.504 1.00 83.75 139 GLN A O 1
ATOM 1082 N N . GLU A 1 140 ? 16.463 -4.420 -8.672 1.00 79.44 140 GLU A N 1
ATOM 1083 C CA . GLU A 1 140 ? 15.007 -4.371 -8.508 1.00 79.44 140 GLU A CA 1
ATOM 1084 C C . GLU A 1 140 ? 14.462 -5.523 -7.649 1.00 79.44 140 GLU A C 1
ATOM 1086 O O . GLU A 1 140 ? 13.515 -5.333 -6.886 1.00 79.44 140 GLU A O 1
ATOM 1091 N N . GLN A 1 141 ? 15.119 -6.687 -7.665 1.00 83.62 141 GLN A N 1
ATOM 1092 C CA . GLN A 1 141 ? 14.765 -7.840 -6.828 1.00 83.62 141 GLN A CA 1
ATOM 1093 C C . GLN A 1 141 ? 14.744 -7.506 -5.328 1.00 83.62 141 GLN A C 1
ATOM 1095 O O . GLN A 1 141 ? 13.873 -7.981 -4.598 1.00 83.62 141 GLN A O 1
ATOM 1100 N N . TRP A 1 142 ? 15.649 -6.640 -4.857 1.00 86.50 142 TRP A N 1
ATOM 1101 C CA . TRP A 1 142 ? 15.660 -6.194 -3.461 1.00 86.50 142 TRP A CA 1
ATOM 1102 C C . TRP A 1 142 ? 14.455 -5.318 -3.124 1.00 86.50 142 TRP A C 1
ATOM 1104 O O . TRP A 1 142 ? 13.945 -5.382 -2.005 1.00 86.50 142 TRP A O 1
ATOM 1114 N N . ILE A 1 143 ? 13.968 -4.531 -4.087 1.00 84.94 143 ILE A N 1
ATOM 1115 C CA . ILE A 1 143 ? 12.771 -3.701 -3.922 1.00 84.94 143 ILE A CA 1
ATOM 1116 C C . ILE A 1 143 ? 11.543 -4.598 -3.772 1.00 84.94 143 ILE A C 1
ATOM 1118 O O . ILE A 1 143 ? 10.758 -4.403 -2.843 1.00 84.94 143 ILE A O 1
ATOM 1122 N N . PHE A 1 144 ? 11.403 -5.614 -4.628 1.00 81.31 144 PHE A N 1
ATOM 1123 C CA . PHE A 1 144 ? 10.305 -6.576 -4.525 1.00 81.31 144 PHE A CA 1
ATOM 1124 C C . PHE A 1 144 ? 10.379 -7.400 -3.238 1.00 81.31 144 PHE A C 1
ATOM 1126 O O . PHE A 1 144 ? 9.352 -7.580 -2.583 1.00 81.31 144 PHE A O 1
ATOM 1133 N N . ALA A 1 145 ? 11.572 -7.829 -2.814 1.00 86.81 145 ALA A N 1
ATOM 1134 C CA . ALA A 1 145 ? 11.760 -8.535 -1.547 1.00 86.81 145 ALA A CA 1
ATOM 1135 C C . ALA A 1 145 ? 11.350 -7.671 -0.340 1.00 86.81 145 ALA A C 1
ATOM 1137 O O . ALA A 1 145 ? 10.635 -8.145 0.546 1.00 86.81 145 ALA A O 1
ATOM 1138 N N . LEU A 1 146 ? 11.738 -6.390 -0.323 1.00 85.06 146 LEU A N 1
ATOM 1139 C CA . LEU A 1 146 ? 11.317 -5.441 0.712 1.00 85.06 146 LEU A CA 1
ATOM 1140 C C . LEU A 1 146 ? 9.808 -5.176 0.676 1.00 85.06 146 LEU A C 1
ATOM 1142 O O . LEU A 1 146 ? 9.171 -5.162 1.729 1.00 85.06 146 LEU A O 1
ATOM 1146 N N . GLY A 1 147 ? 9.224 -5.002 -0.512 1.00 83.25 147 GLY A N 1
ATOM 1147 C CA . GLY A 1 147 ? 7.783 -4.818 -0.687 1.00 83.25 147 GLY A CA 1
ATOM 1148 C C . GLY A 1 147 ? 6.984 -6.016 -0.169 1.00 83.25 147 GLY A C 1
ATOM 1149 O O . GLY A 1 147 ? 6.084 -5.848 0.654 1.00 83.25 147 GLY A O 1
ATOM 1150 N N . CYS A 1 148 ? 7.364 -7.231 -0.571 1.00 83.69 148 CYS A N 1
ATOM 1151 C CA . CYS A 1 148 ? 6.742 -8.471 -0.104 1.00 83.69 148 CYS A CA 1
ATOM 1152 C C . CYS A 1 148 ? 6.888 -8.645 1.412 1.00 83.69 148 CYS A C 1
ATOM 1154 O O . CYS A 1 148 ? 5.916 -8.971 2.092 1.00 83.69 148 CYS A O 1
ATOM 1156 N N . GLY A 1 149 ? 8.076 -8.371 1.962 1.00 85.75 149 GLY A N 1
ATOM 1157 C CA . GLY A 1 149 ? 8.321 -8.430 3.403 1.00 85.75 149 GLY A CA 1
ATOM 1158 C C . GLY A 1 149 ? 7.458 -7.442 4.192 1.00 85.75 149 GLY A C 1
ATOM 1159 O O . GLY A 1 149 ? 6.920 -7.794 5.241 1.00 85.75 149 GLY A O 1
ATOM 1160 N N . TYR A 1 150 ? 7.263 -6.230 3.671 1.00 84.69 150 TYR A N 1
ATOM 1161 C CA . TYR A 1 150 ? 6.398 -5.228 4.290 1.00 84.69 150 TYR A CA 1
ATOM 1162 C C . TYR A 1 150 ? 4.918 -5.639 4.281 1.00 84.69 150 TYR A C 1
ATOM 1164 O O . TYR A 1 150 ? 4.246 -5.538 5.310 1.00 84.69 150 TYR A O 1
ATOM 1172 N N . PHE A 1 151 ? 4.411 -6.154 3.157 1.00 79.00 151 PHE A N 1
ATOM 1173 C CA . PHE A 1 151 ? 3.049 -6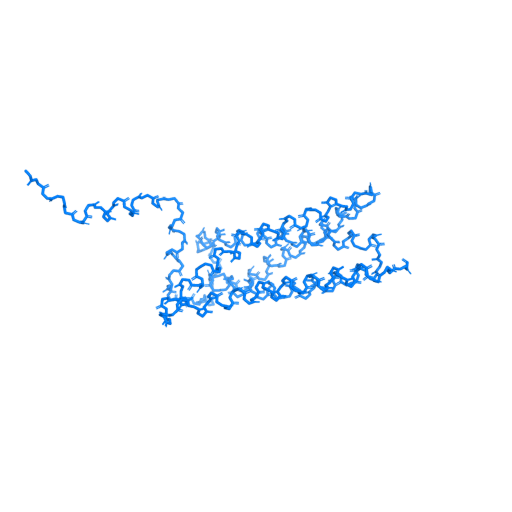.692 3.099 1.00 79.00 151 PHE A CA 1
ATOM 1174 C C . PHE A 1 151 ? 2.861 -7.848 4.077 1.00 79.00 151 PHE A C 1
ATOM 1176 O O . PHE A 1 151 ? 1.882 -7.863 4.822 1.00 79.00 151 PHE A O 1
ATOM 1183 N N . MET A 1 152 ? 3.836 -8.754 4.145 1.00 83.25 152 MET A N 1
ATOM 1184 C CA . MET A 1 152 ? 3.817 -9.866 5.087 1.00 83.25 152 MET A CA 1
ATOM 1185 C C . MET A 1 152 ? 3.782 -9.368 6.539 1.00 83.25 152 MET A C 1
ATOM 1187 O O . MET A 1 152 ? 2.951 -9.822 7.324 1.00 83.25 152 MET A O 1
ATOM 1191 N N . TYR A 1 153 ? 4.606 -8.377 6.889 1.00 85.62 153 TYR A N 1
ATOM 1192 C CA . TYR A 1 153 ? 4.577 -7.745 8.209 1.00 85.62 153 TYR A CA 1
ATOM 1193 C C . TYR A 1 153 ? 3.206 -7.144 8.545 1.00 85.62 153 TYR A C 1
ATOM 1195 O O . TYR A 1 153 ? 2.714 -7.369 9.646 1.00 85.62 153 TYR A O 1
ATOM 1203 N N . ASN A 1 154 ? 2.558 -6.433 7.617 1.00 76.62 154 ASN A N 1
ATOM 1204 C CA . ASN A 1 154 ? 1.218 -5.884 7.857 1.00 76.62 154 ASN A CA 1
ATOM 1205 C C . ASN A 1 154 ? 0.176 -6.985 8.086 1.00 76.62 154 ASN A C 1
ATOM 1207 O O . ASN A 1 154 ? -0.635 -6.888 9.010 1.00 76.62 154 ASN A O 1
ATOM 1211 N N . SER A 1 155 ? 0.214 -8.047 7.277 1.00 79.81 155 SER A N 1
ATOM 1212 C CA . SER A 1 155 ? -0.693 -9.187 7.418 1.00 79.81 155 SER A CA 1
ATOM 1213 C C . SER A 1 155 ? -0.537 -9.874 8.778 1.00 79.81 155 SER A C 1
ATOM 1215 O O . SER A 1 155 ? -1.533 -10.142 9.444 1.00 79.81 155 SER A O 1
ATOM 1217 N N . PHE A 1 156 ? 0.696 -10.109 9.237 1.00 78.19 156 PHE A N 1
ATOM 1218 C CA . PHE A 1 156 ? 0.936 -10.745 10.537 1.00 78.19 156 PHE A CA 1
ATOM 1219 C C . PHE A 1 156 ? 0.731 -9.797 11.725 1.00 78.19 156 PHE A C 1
ATOM 1221 O O . PHE A 1 156 ? 0.225 -10.210 12.763 1.00 78.19 156 PHE A O 1
ATOM 1228 N N . GLY A 1 157 ? 1.150 -8.541 11.596 1.00 75.75 157 GLY A N 1
ATOM 1229 C CA . GLY A 1 157 ? 1.210 -7.588 12.702 1.00 75.75 157 GLY A CA 1
ATOM 1230 C C . GLY A 1 157 ? -0.108 -6.884 13.001 1.00 75.75 157 GLY A C 1
ATOM 1231 O O . GLY A 1 157 ? -0.309 -6.461 14.136 1.00 75.75 157 GLY A O 1
ATOM 1232 N N . ILE A 1 158 ? -0.997 -6.757 12.012 1.00 74.75 158 ILE A N 1
ATOM 1233 C CA . ILE A 1 158 ? -2.273 -6.041 12.166 1.00 74.75 158 ILE A CA 1
ATOM 1234 C C . ILE A 1 158 ? -3.456 -6.947 11.894 1.00 74.75 158 ILE A C 1
ATOM 1236 O O . ILE A 1 158 ? -4.346 -7.056 12.733 1.00 74.75 158 ILE A O 1
ATOM 1240 N N . VAL A 1 159 ? -3.456 -7.616 10.741 1.00 78.50 159 VAL A N 1
ATOM 1241 C CA . VAL A 1 159 ? -4.643 -8.355 10.298 1.00 78.50 159 VAL A CA 1
ATOM 1242 C C . VAL A 1 159 ? -4.884 -9.582 11.171 1.00 78.50 159 VAL A C 1
ATOM 1244 O O . VAL A 1 159 ? -6.026 -9.851 11.522 1.00 78.50 159 VAL A O 1
ATOM 1247 N N . LEU A 1 160 ? -3.835 -10.311 11.567 1.00 78.12 160 LEU A N 1
ATOM 1248 C CA . LEU A 1 160 ? -4.004 -11.487 12.426 1.00 78.12 160 LEU A CA 1
ATOM 1249 C C . LEU A 1 160 ? -4.593 -11.168 13.811 1.00 78.12 160 LEU A C 1
ATOM 1251 O O . LEU A 1 160 ? -5.573 -11.820 14.167 1.00 78.12 160 LEU A O 1
ATOM 1255 N N . PRO A 1 161 ? -4.067 -10.196 14.587 1.00 77.12 161 PRO A N 1
ATOM 1256 C CA . PRO A 1 161 ? -4.689 -9.809 15.854 1.00 77.12 161 PRO A CA 1
ATOM 1257 C C . PRO A 1 161 ? -6.139 -9.340 15.691 1.00 77.12 161 PRO A C 1
ATOM 1259 O O . PRO A 1 161 ? -7.012 -9.736 16.458 1.00 77.12 161 PRO A O 1
ATOM 1262 N N . GLU A 1 162 ? -6.412 -8.532 14.664 1.00 74.44 162 GLU A N 1
ATOM 1263 C CA . GLU A 1 162 ? -7.754 -7.997 14.420 1.00 74.44 162 GLU A CA 1
ATOM 1264 C C . GLU A 1 162 ? -8.756 -9.102 14.051 1.00 74.44 162 GLU A C 1
ATOM 1266 O O . GLU A 1 162 ? -9.920 -9.060 14.455 1.00 74.44 162 GLU A O 1
ATOM 1271 N N . LEU A 1 163 ? -8.296 -10.124 13.330 1.00 77.62 163 LEU A N 1
ATOM 1272 C CA . LEU A 1 163 ? -9.095 -11.279 12.943 1.00 77.62 163 LEU A CA 1
ATOM 1273 C C . LEU A 1 163 ? -9.379 -12.214 14.128 1.00 77.62 163 LEU A C 1
ATOM 1275 O O . LEU A 1 163 ? -10.517 -12.655 14.274 1.00 77.62 163 LEU A O 1
ATOM 1279 N N . ASP A 1 164 ? -8.399 -12.442 15.007 1.00 80.69 164 ASP A N 1
ATOM 1280 C CA . ASP A 1 164 ? -8.578 -13.205 16.255 1.00 80.69 164 ASP A CA 1
ATOM 1281 C C . ASP A 1 164 ? -9.604 -12.527 17.181 1.00 80.69 164 ASP A C 1
ATOM 1283 O O . ASP A 1 164 ? -10.521 -13.156 17.716 1.00 80.69 164 ASP A O 1
ATOM 1287 N N . GLU A 1 165 ? -9.540 -11.200 17.301 1.00 80.00 165 GLU A N 1
ATOM 1288 C CA . GLU A 1 165 ? -10.528 -10.428 18.055 1.00 80.00 165 GLU A CA 1
ATOM 1289 C C . GLU A 1 165 ? -11.921 -10.448 17.427 1.00 80.00 165 GLU A C 1
ATOM 1291 O O . GLU A 1 165 ? -12.930 -10.508 18.144 1.00 80.00 165 GLU A O 1
ATOM 1296 N N . ALA A 1 166 ? -12.000 -10.363 16.098 1.00 75.94 166 ALA A N 1
ATOM 1297 C CA . ALA A 1 166 ? -13.257 -10.437 15.367 1.00 75.94 166 ALA A CA 1
ATOM 1298 C C . ALA A 1 166 ? -13.906 -11.819 15.523 1.00 75.94 166 ALA A C 1
ATOM 1300 O O . ALA A 1 166 ? -15.113 -11.902 15.784 1.00 75.94 166 ALA A O 1
ATOM 1301 N N . GLU A 1 167 ? -13.113 -12.890 15.446 1.00 79.25 167 GLU A N 1
ATOM 1302 C CA . GLU A 1 167 ? -13.548 -14.258 15.707 1.00 79.25 167 GLU A CA 1
ATOM 1303 C C . GLU A 1 167 ? -14.057 -14.384 17.147 1.00 79.25 167 GLU A C 1
ATOM 1305 O O . GLU A 1 167 ? -15.234 -14.697 17.344 1.00 79.25 167 GLU A O 1
ATOM 1310 N N . ALA A 1 168 ? -13.257 -14.014 18.150 1.00 78.88 168 ALA A N 1
ATOM 1311 C CA . ALA A 1 168 ? -13.653 -14.068 19.559 1.00 78.88 168 ALA A CA 1
ATOM 1312 C C . ALA A 1 168 ? -14.952 -13.290 19.840 1.00 78.88 168 ALA A C 1
ATOM 1314 O O . ALA A 1 168 ? -15.827 -13.757 20.578 1.00 78.88 168 ALA A O 1
ATOM 1315 N N . ARG A 1 169 ? -15.126 -12.120 19.213 1.00 78.62 169 ARG A N 1
ATOM 1316 C CA . ARG A 1 169 ? -16.350 -11.315 19.322 1.00 78.62 169 ARG A CA 1
ATOM 1317 C C . ARG A 1 169 ? -17.555 -12.003 18.683 1.00 78.62 169 ARG A C 1
ATOM 1319 O O . ARG A 1 169 ? -18.641 -11.962 19.259 1.00 78.62 169 ARG A O 1
ATOM 1326 N N . SER A 1 170 ? -17.387 -12.614 17.514 1.00 77.00 170 SER A N 1
ATOM 1327 C CA . SER A 1 170 ? -18.467 -13.326 16.823 1.00 77.00 170 SER A CA 1
ATOM 1328 C C . SER A 1 170 ? -18.926 -14.564 17.601 1.00 77.00 170 SER A C 1
ATOM 1330 O O . SER A 1 170 ? -20.129 -14.784 17.743 1.00 77.00 170 SER A O 1
ATOM 1332 N N . VAL A 1 171 ? -17.994 -15.302 18.216 1.00 78.62 171 VAL A N 1
ATOM 1333 C CA . VAL A 1 171 ? -18.307 -16.439 19.093 1.00 78.62 171 VAL A CA 1
ATOM 1334 C C . VAL A 1 171 ? -19.038 -15.973 20.351 1.00 78.62 171 VAL A C 1
ATOM 1336 O O . VAL A 1 171 ? -19.988 -16.625 20.777 1.00 78.62 171 VAL A O 1
ATOM 1339 N N . TYR A 1 172 ? -18.662 -14.820 20.912 1.00 76.50 172 TYR A N 1
ATOM 1340 C CA . TYR A 1 172 ? -19.348 -14.236 22.066 1.00 76.50 172 TYR A CA 1
ATOM 1341 C C . TYR A 1 172 ? -20.797 -13.816 21.758 1.00 76.50 172 TYR A C 1
ATOM 1343 O O . TYR A 1 172 ? -21.680 -14.029 22.585 1.00 76.50 172 TYR A O 1
ATOM 1351 N N . PHE A 1 173 ? -21.055 -13.225 20.584 1.00 75.12 173 PHE A N 1
ATOM 1352 C CA . PHE A 1 173 ? -22.390 -12.743 20.201 1.00 75.12 173 PHE A CA 1
ATOM 1353 C C . PHE A 1 173 ? -23.317 -13.837 19.653 1.00 75.12 173 PHE A C 1
ATOM 1355 O O . PHE A 1 173 ? -24.506 -13.827 19.964 1.00 75.12 173 PHE A O 1
ATOM 1362 N N . GLU A 1 174 ? -22.809 -14.758 18.829 1.00 75.56 174 GLU A N 1
ATOM 1363 C CA . GLU A 1 174 ? -23.629 -15.780 18.159 1.00 75.56 174 GLU A CA 1
ATOM 1364 C C . GLU A 1 174 ? -23.575 -17.161 18.831 1.00 75.56 174 GLU A C 1
ATOM 1366 O O . GLU A 1 174 ? -24.384 -18.030 18.507 1.00 75.56 174 GLU A O 1
ATOM 1371 N N . GLY A 1 175 ? -22.635 -17.394 19.753 1.00 78.31 175 GLY A N 1
ATOM 1372 C CA . GLY A 1 175 ? -22.520 -18.632 20.532 1.00 78.31 175 GLY A CA 1
ATOM 1373 C C . GLY A 1 175 ? -22.054 -19.871 19.754 1.00 78.31 175 GLY A C 1
ATOM 1374 O O . GLY A 1 175 ? -21.890 -20.928 20.360 1.00 78.31 175 GLY A O 1
ATOM 1375 N N . ASN A 1 176 ? -21.828 -19.776 18.437 1.00 78.12 176 ASN A N 1
ATOM 1376 C CA . ASN A 1 176 ? -21.367 -20.893 17.609 1.00 78.12 176 ASN A CA 1
ATOM 1377 C C . ASN A 1 176 ? -19.969 -20.623 17.015 1.00 78.12 176 ASN A C 1
ATOM 1379 O O . ASN A 1 176 ? -19.853 -19.799 16.105 1.00 78.12 176 ASN A O 1
ATOM 1383 N N . PRO A 1 177 ? -18.922 -21.346 17.458 1.00 79.31 177 PRO A N 1
ATOM 1384 C CA . PRO A 1 177 ? -17.553 -21.140 16.984 1.00 79.31 177 PRO A CA 1
ATOM 1385 C C . PRO A 1 177 ? -17.314 -21.591 15.538 1.00 79.31 177 PRO A C 1
ATOM 1387 O O . PRO A 1 177 ? -16.333 -21.188 14.926 1.00 79.31 177 PRO A O 1
ATOM 1390 N N . MET A 1 178 ? -18.204 -22.395 14.949 1.00 82.62 178 MET A N 1
ATOM 1391 C CA . MET A 1 178 ? -17.963 -22.965 13.618 1.00 82.62 178 MET A CA 1
ATOM 1392 C C . MET A 1 178 ? -18.132 -21.959 12.477 1.00 82.62 178 MET A C 1
ATOM 1394 O O . MET A 1 178 ? -17.471 -22.082 11.451 1.00 82.62 178 MET A O 1
ATOM 1398 N N . LYS A 1 179 ? -19.011 -20.964 12.622 1.00 80.62 179 LYS A N 1
ATOM 1399 C CA . LYS A 1 179 ? -19.259 -19.978 11.560 1.0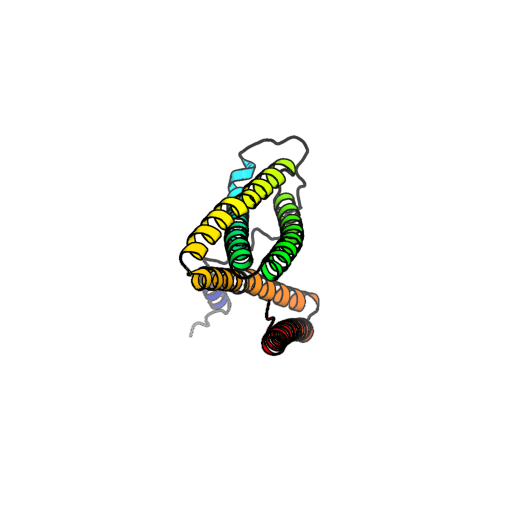0 80.62 179 LYS A CA 1
ATOM 1400 C C . LYS A 1 179 ? -18.041 -19.096 11.247 1.00 80.62 179 LYS A C 1
ATOM 1402 O O . LYS A 1 179 ? -17.677 -19.050 10.072 1.00 80.62 179 LYS A O 1
ATOM 1407 N N . PRO A 1 180 ? -17.409 -18.411 12.225 1.00 81.94 180 PRO A N 1
ATOM 1408 C CA . PRO A 1 180 ? -16.231 -17.594 11.939 1.00 81.94 180 PRO A CA 1
ATOM 1409 C C . PRO A 1 180 ? -15.062 -18.450 11.452 1.00 81.94 180 PRO A C 1
ATOM 1411 O O . PRO A 1 180 ? -14.432 -18.089 10.463 1.00 81.94 180 PRO A O 1
ATOM 1414 N N . PHE A 1 181 ? -14.872 -19.639 12.033 1.00 82.88 181 PHE A N 1
ATOM 1415 C CA . PHE A 1 181 ? -13.848 -20.582 11.599 1.00 82.88 181 PHE A CA 1
ATOM 1416 C C . PHE A 1 181 ? -13.998 -20.975 10.121 1.00 82.88 181 PHE A C 1
ATOM 1418 O O . PHE A 1 181 ? -13.040 -20.895 9.350 1.00 82.88 181 PHE A O 1
ATOM 1425 N N . VAL A 1 182 ? -15.200 -21.373 9.687 1.00 86.56 182 VAL A N 1
ATOM 1426 C CA . VAL A 1 182 ? -15.451 -21.737 8.281 1.00 86.56 182 VAL A CA 1
ATOM 1427 C C . VAL A 1 182 ? -15.287 -20.525 7.368 1.00 86.56 182 VAL A C 1
ATOM 1429 O O . VAL A 1 182 ? -14.675 -20.644 6.308 1.00 86.56 182 VAL A O 1
ATOM 1432 N N . LEU A 1 183 ? -15.782 -19.356 7.779 1.00 85.12 183 LEU A N 1
ATOM 1433 C CA . LEU A 1 183 ? -15.669 -18.129 6.993 1.00 85.12 183 LEU A CA 1
ATOM 1434 C C . LEU A 1 183 ? -14.199 -17.730 6.787 1.00 85.12 1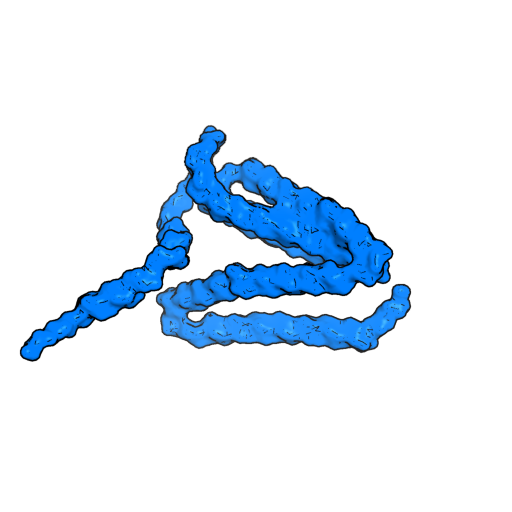83 LEU A C 1
ATOM 1436 O O . LEU A 1 183 ? -13.793 -17.435 5.664 1.00 85.12 183 LEU A O 1
ATOM 1440 N N . GLN A 1 184 ? -13.381 -17.805 7.832 1.00 85.12 184 GLN A N 1
ATOM 1441 C CA . GLN A 1 184 ? -11.962 -17.465 7.798 1.00 85.12 184 GLN A CA 1
ATOM 1442 C C . GLN A 1 184 ? -11.146 -18.444 6.952 1.00 85.12 184 GLN A C 1
ATOM 1444 O O . GLN A 1 184 ? -10.377 -18.018 6.088 1.00 85.12 184 GLN A O 1
ATOM 1449 N N . ASN A 1 185 ? -11.369 -19.750 7.123 1.00 86.75 185 ASN A N 1
ATOM 1450 C CA . ASN A 1 185 ? -10.740 -20.766 6.277 1.00 86.75 185 ASN A CA 1
ATOM 1451 C C . ASN A 1 185 ? -11.173 -20.628 4.810 1.00 86.75 185 ASN A C 1
ATOM 1453 O O . ASN A 1 185 ? -10.344 -20.777 3.916 1.00 86.75 185 ASN A O 1
ATOM 1457 N N . SER A 1 186 ? -12.439 -20.286 4.546 1.00 90.56 186 SER A N 1
ATOM 1458 C CA . SER A 1 186 ? -12.910 -20.042 3.179 1.00 90.56 186 SER A CA 1
ATOM 1459 C C . SER A 1 186 ? -12.254 -18.811 2.548 1.00 90.56 186 SER A C 1
ATOM 1461 O O . SER A 1 186 ? -11.832 -18.879 1.398 1.00 90.56 186 SER A O 1
ATOM 1463 N N . GLY A 1 187 ? -12.085 -17.716 3.299 1.00 87.12 187 GLY A N 1
ATOM 1464 C CA . GLY A 1 187 ? -11.415 -16.508 2.817 1.00 87.12 187 GLY A CA 1
ATOM 1465 C C . GLY A 1 187 ? -9.938 -16.747 2.505 1.00 87.12 187 GLY A C 1
ATOM 1466 O O . GLY A 1 187 ? -9.460 -16.341 1.447 1.00 87.12 187 GLY A O 1
ATOM 1467 N N . LEU A 1 188 ? -9.235 -17.478 3.376 1.00 87.12 188 LEU A N 1
ATOM 1468 C CA . LEU A 1 188 ? -7.850 -17.898 3.145 1.00 87.12 188 LEU A CA 1
ATOM 1469 C C . LEU A 1 188 ? -7.725 -18.804 1.916 1.00 87.12 188 LEU A C 1
ATOM 1471 O O . LEU A 1 188 ? -6.843 -18.586 1.087 1.00 87.12 188 LEU A O 1
ATOM 1475 N N . ALA A 1 189 ? -8.623 -19.782 1.765 1.00 90.81 189 ALA A N 1
ATOM 1476 C CA . ALA A 1 189 ? -8.633 -20.672 0.609 1.00 90.81 189 ALA A CA 1
ATOM 1477 C C . ALA A 1 189 ? -8.889 -19.907 -0.696 1.00 90.81 189 ALA A C 1
ATOM 1479 O O . ALA A 1 189 ? -8.177 -20.114 -1.674 1.00 90.81 189 ALA A O 1
ATOM 1480 N N . VAL A 1 190 ? -9.856 -18.985 -0.708 1.00 93.31 190 VAL A N 1
ATOM 1481 C CA . VAL A 1 190 ? -10.140 -18.134 -1.873 1.00 93.31 190 VAL A CA 1
ATOM 1482 C C . VAL A 1 190 ? -8.932 -17.264 -2.216 1.00 93.31 190 VAL A C 1
ATOM 1484 O O . VAL A 1 190 ? -8.537 -17.222 -3.378 1.00 93.31 190 VAL A O 1
ATOM 1487 N N . GLY A 1 191 ? -8.302 -16.627 -1.226 1.00 87.88 191 GLY A N 1
ATOM 1488 C CA . GLY A 1 191 ? -7.084 -15.841 -1.437 1.00 87.88 191 GLY A CA 1
ATOM 1489 C C . GLY A 1 191 ? -5.945 -16.678 -2.025 1.00 87.88 191 GLY A C 1
ATOM 1490 O O . GLY A 1 191 ? -5.329 -16.275 -3.008 1.00 87.88 191 GLY A O 1
ATOM 1491 N N . PHE A 1 192 ? -5.714 -17.878 -1.485 1.00 90.06 192 PHE A N 1
ATOM 1492 C CA . PHE A 1 192 ? -4.702 -18.802 -1.997 1.00 90.06 192 PHE A CA 1
ATOM 1493 C C . PHE A 1 192 ? -4.989 -19.237 -3.438 1.00 90.06 192 PHE A C 1
ATOM 1495 O O . PHE A 1 192 ? -4.080 -19.235 -4.264 1.00 90.06 192 PHE A O 1
ATOM 1502 N N . ILE A 1 193 ? -6.245 -19.559 -3.762 1.00 93.31 193 ILE A N 1
ATOM 1503 C CA . ILE A 1 193 ? -6.655 -19.932 -5.122 1.00 93.31 193 ILE A CA 1
ATOM 1504 C C . ILE A 1 193 ? -6.420 -18.771 -6.090 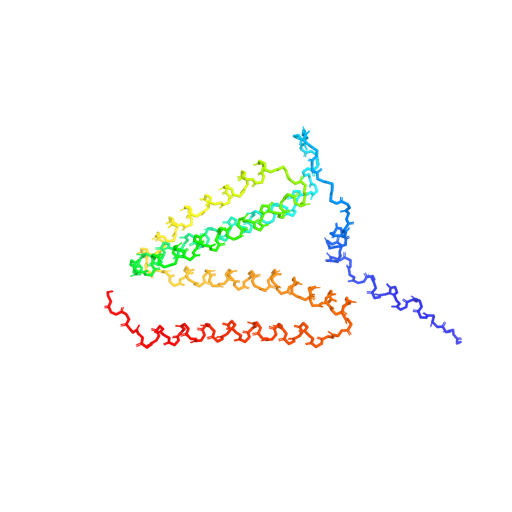1.00 93.31 193 ILE A C 1
ATOM 1506 O O . ILE A 1 193 ? -5.881 -18.994 -7.168 1.00 93.31 193 ILE A O 1
ATOM 1510 N N . ILE A 1 194 ? -6.768 -17.538 -5.713 1.00 90.00 194 ILE A N 1
ATOM 1511 C CA . ILE A 1 194 ? -6.533 -16.355 -6.555 1.00 90.00 194 ILE A CA 1
ATOM 1512 C C . ILE A 1 194 ? -5.035 -16.176 -6.826 1.00 90.00 194 ILE A C 1
ATOM 1514 O O . ILE A 1 194 ? -4.648 -16.023 -7.983 1.00 90.00 194 ILE A O 1
ATOM 1518 N N . CYS A 1 195 ? -4.188 -16.255 -5.796 1.00 86.88 195 CYS A N 1
ATOM 1519 C CA . CYS A 1 195 ? -2.735 -16.167 -5.965 1.00 86.88 195 CYS A CA 1
ATOM 1520 C C . CYS A 1 195 ? -2.187 -17.303 -6.843 1.00 86.88 195 CYS A C 1
ATOM 1522 O O . CYS A 1 195 ? -1.341 -17.059 -7.699 1.00 86.88 195 CYS A O 1
ATOM 1524 N N . ALA A 1 196 ? -2.684 -18.531 -6.665 1.00 87.19 196 ALA A N 1
ATOM 1525 C CA . ALA A 1 196 ? -2.273 -19.685 -7.460 1.00 87.19 196 ALA A CA 1
ATOM 1526 C C . ALA A 1 196 ? -2.673 -19.544 -8.935 1.00 87.19 196 ALA A C 1
ATOM 1528 O O . ALA A 1 196 ? -1.881 -19.864 -9.815 1.00 87.19 196 ALA A O 1
ATOM 1529 N N . VAL A 1 197 ? -3.874 -19.027 -9.213 1.00 89.25 197 VAL A N 1
ATOM 1530 C CA . VAL A 1 197 ? -4.327 -18.732 -10.578 1.00 89.25 197 VAL A CA 1
ATOM 1531 C C . VAL A 1 197 ? -3.462 -17.646 -11.208 1.00 89.25 197 VAL A C 1
ATOM 1533 O O . VAL A 1 197 ? -3.048 -17.805 -12.351 1.00 89.25 197 VAL A O 1
ATOM 1536 N N . PHE A 1 198 ? -3.148 -16.575 -10.478 1.00 83.00 198 PHE A N 1
ATOM 1537 C CA . PHE A 1 198 ? -2.299 -15.499 -10.995 1.00 83.00 198 PHE A CA 1
ATOM 1538 C C . PHE A 1 198 ? -0.894 -16.010 -11.344 1.00 83.00 198 PHE A C 1
ATOM 1540 O O . PHE A 1 198 ? -0.426 -15.794 -12.457 1.00 83.00 198 PHE A O 1
ATOM 1547 N N . ALA A 1 199 ? -0.283 -16.787 -10.443 1.00 83.75 199 ALA A N 1
ATOM 1548 C CA . ALA A 1 199 ? 1.014 -17.417 -10.677 1.00 83.75 199 ALA A CA 1
ATOM 1549 C C . ALA A 1 199 ? 0.990 -18.399 -11.861 1.00 83.75 199 ALA A C 1
ATOM 1551 O O . ALA A 1 199 ? 1.949 -18.475 -12.624 1.00 83.75 199 ALA A O 1
ATOM 1552 N N . TYR A 1 200 ? -0.106 -19.143 -12.034 1.00 86.38 200 TYR A N 1
ATOM 1553 C CA . TYR A 1 200 ? -0.274 -20.048 -13.170 1.00 86.38 200 TYR A CA 1
ATOM 1554 C C . TYR A 1 200 ? -0.377 -19.284 -14.498 1.00 86.38 200 TYR A C 1
ATOM 1556 O O . TYR A 1 200 ? 0.306 -19.629 -15.458 1.00 86.38 200 TYR A O 1
ATOM 1564 N N . VAL A 1 201 ? -1.187 -18.221 -14.544 1.00 84.62 201 VAL A N 1
ATOM 1565 C CA . VAL A 1 201 ? -1.361 -17.380 -15.741 1.00 84.62 201 VAL A CA 1
ATOM 1566 C C . VAL A 1 201 ? -0.055 -16.688 -16.136 1.00 84.62 201 VAL A C 1
ATOM 1568 O O . VAL A 1 201 ? 0.255 -16.616 -17.322 1.00 84.62 201 VAL A O 1
ATOM 1571 N N . GLU A 1 202 ? 0.726 -16.212 -15.167 1.00 75.94 202 GLU A N 1
ATOM 1572 C CA . GLU A 1 202 ? 2.034 -15.596 -15.417 1.00 75.94 202 GLU A CA 1
ATOM 1573 C C . GLU A 1 202 ? 3.055 -16.598 -15.978 1.00 75.94 202 GLU A C 1
ATOM 1575 O O . GLU A 1 202 ? 3.855 -16.249 -16.839 1.00 75.94 202 GLU A O 1
ATOM 1580 N N . PHE A 1 203 ? 2.993 -17.864 -15.557 1.00 72.69 203 PHE A N 1
ATOM 1581 C CA . PHE A 1 203 ? 3.885 -18.909 -16.066 1.00 72.69 203 PHE A CA 1
ATOM 1582 C C . PHE A 1 203 ? 3.506 -19.399 -17.473 1.00 72.69 203 PHE A C 1
ATOM 1584 O O . PHE A 1 203 ? 4.371 -19.790 -18.255 1.00 72.69 203 PHE A O 1
ATOM 1591 N N . GLU A 1 204 ? 2.211 -19.425 -17.796 1.00 71.25 204 GLU A N 1
ATOM 1592 C CA . GLU A 1 204 ? 1.712 -19.937 -19.078 1.00 71.25 204 GLU A CA 1
ATOM 1593 C C . GLU A 1 204 ? 1.773 -18.881 -20.193 1.00 71.25 204 GLU A C 1
ATOM 1595 O O . GLU A 1 204 ? 1.951 -19.219 -21.366 1.00 71.25 204 GLU A O 1
ATOM 1600 N N . ILE A 1 205 ? 1.680 -17.597 -19.834 1.00 61.88 205 ILE A N 1
ATOM 1601 C CA . ILE A 1 205 ? 1.805 -16.477 -20.762 1.00 61.88 205 ILE A CA 1
ATOM 1602 C C . ILE A 1 205 ? 3.177 -15.829 -20.556 1.00 61.88 205 ILE A C 1
ATOM 1604 O O . ILE A 1 205 ? 3.315 -14.847 -19.837 1.00 61.88 205 ILE A O 1
ATOM 1608 N N . ASP A 1 206 ? 4.198 -16.378 -21.216 1.00 56.69 206 ASP A N 1
ATOM 1609 C CA . ASP A 1 206 ? 5.511 -15.738 -21.373 1.00 56.69 206 ASP A CA 1
ATOM 1610 C C . ASP A 1 206 ? 5.309 -14.468 -22.223 1.00 56.69 206 ASP A C 1
ATOM 1612 O O . ASP A 1 206 ? 5.344 -14.510 -23.459 1.00 56.69 206 ASP A O 1
ATOM 1616 N N . TRP A 1 207 ? 4.946 -13.353 -21.577 1.00 53.22 207 TRP A N 1
ATOM 1617 C CA . TRP A 1 207 ? 4.669 -12.066 -22.216 1.00 53.22 207 TRP A CA 1
ATOM 1618 C C . TRP A 1 207 ? 5.962 -11.528 -22.851 1.00 53.22 207 TRP A C 1
ATOM 1620 O O . TRP A 1 207 ? 6.642 -10.677 -22.291 1.00 53.22 207 TRP A O 1
ATOM 1630 N N . LYS A 1 208 ? 6.304 -12.013 -24.051 1.00 38.44 208 LYS A N 1
ATOM 1631 C CA . LYS A 1 208 ? 7.350 -11.437 -24.902 1.00 38.44 208 LYS A CA 1
ATOM 1632 C C . LYS A 1 208 ? 6.883 -10.083 -25.434 1.00 38.44 208 LYS A C 1
ATOM 1634 O O . LYS A 1 208 ? 6.280 -10.031 -26.506 1.00 38.44 208 LYS A O 1
ATOM 1639 N N . TRP A 1 209 ? 7.178 -9.010 -24.709 1.00 50.75 209 TRP A N 1
ATOM 1640 C CA . TRP A 1 209 ? 7.154 -7.642 -25.233 1.00 50.75 209 TRP A CA 1
ATOM 1641 C C . TRP A 1 209 ? 8.439 -6.933 -24.842 1.00 50.75 209 TRP A C 1
ATOM 1643 O O . TRP A 1 209 ? 8.703 -6.842 -23.625 1.00 50.75 209 TRP A O 1
#

Sequence (209 aa):
HGSLSRTEISDALTGGKAGLVNLQSDVRCDKVRLPRKGDFTLKGLKQVKRYAWLVLLQNAFATFCAGMVIAASFYISLAEGIIIAFSFIWQEALHRCGDYITLIKNGVNPLQSMFFIFFSSVMVLPGAILGMYISFAHQEQWIFALGCGYFMYNSFGIVLPELDEAEARSVYFEGNPMKPFVLQNSGLAVGFIICAVFAYVEFEIDWKW